Protein AF-0000000071913104 (afdb_homodimer)

Organism: Sorghum bicolor (NCBI:txid4558)

Sequence (212 aa):
MDTSSPAALVNAETLNMFVGRRVRTVVQVQRNEGGVVVGQSSDGHQLSIKSAMDVPVSNFMEVYGIAENNQTIRAEVCTDFGPNFDPKPFDQLCKLASDKFKHMFLMDTSSPAALVNAETLNMFVGRRVRTVVQVQRNEGGVVVGQSSDGHQLSIKSAMDVPVSNFMEVYGIAENNQTIRAEVCTDFGPNFDPKPFDQLCKLASDKFKHMFL

Nearest PDB structures (foldseek):
  4gnx-assembly1_A  TM=8.487E-01  e=3.557E-08  Mycosarcoma maydis
  3kdf-assembly1_A  TM=8.018E-01  e=5.810E-07  Homo sapiens
  6h4d-assembly1_A  TM=7.929E-01  e=2.627E-02  Pseudomonas aeruginosa PAO1
  7ubn-assembly1_N  TM=5.443E-01  e=2.723E-01  Escherichia coli
  2rf4-assembly3_E  TM=4.121E-01  e=2.906E-01  Saccharomyces cerevisiae

Secondary structure (DSSP, 8-state):
---SSPPEE--HHHHGGGTTSEEEEEEEEEEEETTEEEEEETTS-EEEEE----PPTT-EEEEEEEE-SSSEEEEEEEEEEES---HHHHHHHHHHHHHHSGGGG-/---SSPPEE--HHHHGGGTTSEEEEEEEEEEEETTEEEEEETTS-EEEEE----PPTT-EEEEEEEE-SSSEEEEEEEEEEES---HHHHHHHHHHHHHHSGGGG-

Foldseek 3Di:
DPPPFDAALAWLVLLQVFAFFKHKFKFQFADDPDQWTWTAGLVGDIAIERHPDDADHQWMKMFIAHRNHSRYGHGPDMDTPGNPDRSNVSNVVNVVCCVPPVVRRD/DPPPFDAALAWLVLLQVFAFFKHKFKFAFADDPDQWTWTAGLVGDIAIERHPDDADHQWMKIFIAHRNHSRYGHGPDMDTPGNPDRSNVSNVVNVVCCVPPVVRRD

InterPro domains:
  IPR012340 Nucleic acid-binding, OB-fold [G3DSA:2.40.50.140] (1-106)
  IPR012340 Nucleic acid-binding, OB-fold [SSF50249] (5-104)
  IPR013970 Replication factor A protein 3 [PF08661] (1-103)

pLDDT: mean 95.73, std 6.14, range [51.81, 98.88]

Solvent-accessible surface area (backbone atoms only — not comparable to full-atom values): 10829 Å² total; per-residue (Å²): 130,84,49,51,45,63,59,35,53,34,35,50,86,53,33,54,82,39,50,75,32,50,31,31,37,50,26,33,30,69,43,77,56,95,47,33,31,35,20,34,22,45,77,70,37,75,36,38,34,39,34,84,73,89,65,61,68,59,19,27,31,40,38,34,26,34,21,71,43,62,45,34,32,44,47,75,46,74,42,66,29,40,68,78,58,74,46,59,62,56,34,52,50,17,51,49,41,53,71,76,40,43,69,62,52,103,128,82,53,51,46,62,59,34,54,33,36,50,87,54,32,56,83,39,50,75,31,49,31,32,36,50,27,32,30,68,41,76,56,94,46,34,31,37,19,36,23,45,77,71,38,74,35,40,34,40,34,85,74,88,66,60,68,59,19,29,30,41,39,34,26,34,21,72,41,63,46,33,31,44,47,75,45,72,44,66,28,39,68,80,58,74,47,61,61,55,34,52,48,17,52,49,41,53,71,76,41,44,72,60,51,102

Structure (mmCIF, N/CA/C/O backbone):
data_AF-0000000071913104-model_v1
#
loop_
_entity.id
_entity.type
_entity.pdbx_description
1 polymer 'Replication factor A protein 3'
#
loop_
_atom_site.group_PDB
_atom_site.id
_atom_site.type_symbol
_atom_site.label_atom_id
_atom_site.label_alt_id
_atom_site.label_comp_id
_atom_site.label_asym_id
_atom_site.label_entity_id
_atom_site.label_seq_id
_atom_site.pdbx_PDB_ins_code
_atom_site.Cartn_x
_atom_site.Cartn_y
_atom_site.Cartn_z
_atom_site.occupancy
_atom_site.B_iso_or_equiv
_atom_site.auth_seq_id
_atom_site.auth_comp_id
_atom_site.auth_asym_id
_atom_site.auth_atom_id
_atom_site.pdbx_PDB_model_num
ATOM 1 N N . MET A 1 1 ? 15.242 0.82 9.375 1 52.28 1 MET A N 1
ATOM 2 C CA . MET A 1 1 ? 14.398 0.671 8.188 1 52.28 1 MET A CA 1
ATOM 3 C C . MET A 1 1 ? 13.773 2.006 7.797 1 52.28 1 MET A C 1
ATOM 5 O O . MET A 1 1 ? 13.539 2.863 8.648 1 52.28 1 MET A O 1
ATOM 9 N N . ASP A 1 2 ? 13.883 2.346 6.508 1 67 2 ASP A N 1
ATOM 10 C CA . ASP A 1 2 ? 13.438 3.676 6.109 1 67 2 ASP A CA 1
ATOM 11 C C . ASP A 1 2 ? 11.922 3.814 6.254 1 67 2 ASP A C 1
ATOM 13 O O . ASP A 1 2 ? 11.164 3.068 5.633 1 67 2 ASP A O 1
ATOM 17 N N . THR A 1 3 ? 11.484 4.461 7.297 1 79.62 3 THR A N 1
ATOM 18 C CA . THR A 1 3 ? 10.07 4.711 7.559 1 79.62 3 THR A CA 1
ATOM 19 C C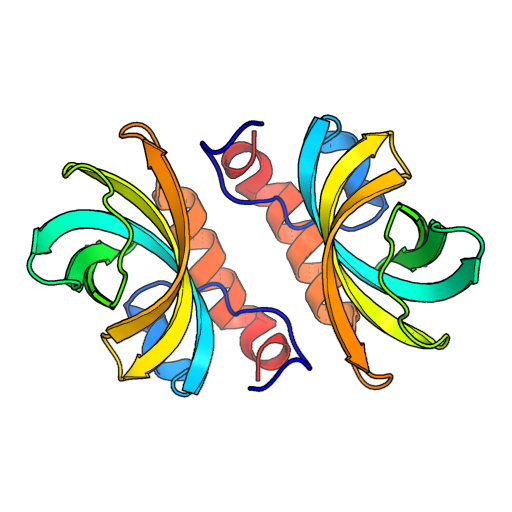 . THR A 1 3 ? 9.68 6.125 7.137 1 79.62 3 THR A C 1
ATOM 21 O O . THR A 1 3 ? 8.805 6.742 7.738 1 79.62 3 THR A O 1
ATOM 24 N N . SER A 1 4 ? 10.367 6.676 6.156 1 90.38 4 SER A N 1
ATOM 25 C CA . SER A 1 4 ? 10.102 8.07 5.82 1 90.38 4 SER A CA 1
ATOM 26 C C . SER A 1 4 ? 9.203 8.18 4.59 1 90.38 4 SER A C 1
ATOM 28 O O . SER A 1 4 ? 8.805 9.281 4.203 1 90.38 4 SER A O 1
ATOM 30 N N . SER A 1 5 ? 8.953 7.066 3.967 1 94.25 5 SER A N 1
ATOM 31 C CA . SER A 1 5 ? 8.148 7.047 2.75 1 94.25 5 SER A CA 1
ATOM 32 C C . SER A 1 5 ? 7.27 5.801 2.688 1 94.25 5 SER A C 1
ATOM 34 O O . SER A 1 5 ? 7.562 4.793 3.334 1 94.25 5 SER A O 1
ATOM 36 N N . PRO A 1 6 ? 6.172 5.863 1.933 1 96 6 PRO A N 1
ATOM 37 C CA . PRO A 1 6 ? 5.359 4.66 1.747 1 96 6 PRO A CA 1
ATOM 38 C C . PRO A 1 6 ? 6.133 3.523 1.079 1 96 6 PRO A C 1
ATOM 40 O O . PRO A 1 6 ? 7.137 3.768 0.406 1 96 6 PRO A O 1
ATOM 43 N N . ALA A 1 7 ? 5.68 2.283 1.336 1 96.94 7 ALA A N 1
ATOM 44 C CA . ALA A 1 7 ? 6.219 1.141 0.602 1 96.94 7 ALA A CA 1
ATOM 45 C C . ALA A 1 7 ? 5.926 1.26 -0.891 1 96.94 7 ALA A C 1
ATOM 47 O O . ALA A 1 7 ? 4.805 1.599 -1.284 1 96.94 7 ALA A O 1
ATOM 48 N N . ALA A 1 8 ? 6.93 0.981 -1.688 1 97.25 8 ALA A N 1
ATOM 49 C CA . ALA A 1 8 ? 6.766 1.09 -3.137 1 97.25 8 ALA A CA 1
ATOM 50 C C . ALA A 1 8 ? 5.891 -0.039 -3.676 1 97.25 8 ALA A C 1
ATOM 52 O O . ALA A 1 8 ? 6.039 -1.194 -3.271 1 97.25 8 ALA A O 1
ATOM 53 N N . LEU A 1 9 ? 4.902 0.302 -4.508 1 97.94 9 LEU A N 1
ATOM 54 C CA . LEU A 1 9 ? 4.176 -0.703 -5.277 1 97.94 9 LEU A CA 1
ATOM 55 C C . LEU A 1 9 ? 5.039 -1.248 -6.41 1 97.94 9 LEU A C 1
ATOM 57 O O . LEU A 1 9 ? 5.426 -0.503 -7.316 1 97.94 9 LEU A O 1
ATOM 61 N N . VAL A 1 10 ? 5.34 -2.557 -6.352 1 98.69 10 VAL A N 1
ATOM 62 C CA . VAL A 1 10 ? 6.289 -3.057 -7.34 1 98.69 10 VAL A CA 1
ATOM 63 C C . VAL A 1 10 ? 5.762 -4.352 -7.953 1 98.69 10 VAL A C 1
ATOM 65 O O . VAL A 1 10 ? 4.98 -5.07 -7.324 1 98.69 10 VAL A O 1
ATOM 68 N N . ASN A 1 11 ? 6.07 -4.594 -9.195 1 98.81 11 ASN A N 1
ATOM 69 C CA . ASN A 1 11 ? 6.121 -5.93 -9.781 1 98.81 11 ASN A CA 1
ATOM 70 C C . ASN A 1 11 ? 7.555 -6.445 -9.867 1 98.81 11 ASN A C 1
ATOM 72 O O . ASN A 1 11 ? 8.477 -5.844 -9.305 1 98.81 11 ASN A O 1
ATOM 76 N N . ALA A 1 12 ? 7.77 -7.633 -10.453 1 98.81 12 ALA A N 1
ATOM 77 C CA . ALA A 1 12 ? 9.117 -8.195 -10.492 1 98.81 12 ALA A CA 1
ATOM 78 C C . ALA A 1 12 ? 10.07 -7.281 -11.242 1 98.81 12 ALA A C 1
ATOM 80 O O . ALA A 1 12 ? 11.211 -7.086 -10.82 1 98.81 12 ALA A O 1
ATOM 81 N N . GLU A 1 13 ? 9.656 -6.711 -12.352 1 98.38 13 GLU A N 1
ATOM 82 C CA . GLU A 1 13 ? 10.5 -5.871 -13.195 1 98.38 13 GLU A CA 1
ATOM 83 C C . GLU A 1 13 ? 10.992 -4.641 -12.438 1 98.38 13 GLU A C 1
ATOM 85 O O . GLU A 1 13 ? 12.133 -4.211 -12.609 1 98.38 13 GLU A O 1
ATOM 90 N N . THR A 1 14 ? 10.18 -4.055 -11.609 1 98.38 14 THR A N 1
ATOM 91 C CA . THR A 1 14 ? 10.516 -2.783 -10.977 1 98.38 14 THR A CA 1
ATOM 92 C C . THR A 1 14 ? 11.102 -3.002 -9.586 1 98.38 14 THR A C 1
ATOM 94 O O . THR A 1 14 ? 11.617 -2.068 -8.969 1 98.38 14 THR A O 1
ATOM 97 N N . LEU A 1 15 ? 11.164 -4.195 -9.086 1 98.62 15 LEU A N 1
ATOM 98 C CA . LEU A 1 15 ? 11.656 -4.52 -7.754 1 98.62 15 LEU A CA 1
ATOM 99 C C . LEU A 1 15 ? 13.102 -4.055 -7.582 1 98.62 15 LEU A C 1
ATOM 101 O O . LEU A 1 15 ? 13.477 -3.553 -6.52 1 98.62 15 LEU A O 1
ATOM 105 N N . ASN A 1 16 ? 13.891 -4.172 -8.641 1 97.5 16 ASN A N 1
ATOM 106 C CA . ASN A 1 16 ? 15.32 -3.873 -8.562 1 97.5 16 ASN A CA 1
ATOM 107 C C . ASN A 1 16 ? 15.562 -2.402 -8.242 1 97.5 16 ASN A C 1
ATOM 109 O O . ASN A 1 16 ? 16.625 -2.047 -7.719 1 97.5 16 ASN A O 1
ATOM 113 N N . MET A 1 17 ? 14.664 -1.568 -8.531 1 96.81 17 MET A N 1
ATOM 114 C CA . MET A 1 17 ? 14.797 -0.135 -8.281 1 96.81 17 MET A CA 1
ATOM 115 C C . MET A 1 17 ? 14.719 0.168 -6.793 1 96.81 17 MET A C 1
ATOM 117 O O . MET A 1 17 ? 15.07 1.27 -6.359 1 96.81 17 MET A O 1
ATOM 121 N N . PHE A 1 18 ? 14.289 -0.816 -6 1 97.12 18 PHE A N 1
ATOM 122 C CA . PHE A 1 18 ? 13.961 -0.51 -4.613 1 97.12 18 PHE A CA 1
ATOM 123 C C . PHE A 1 18 ? 14.641 -1.49 -3.664 1 97.12 18 PHE A C 1
ATOM 125 O O . PHE A 1 18 ? 14.117 -1.774 -2.582 1 97.12 18 PHE A O 1
ATOM 132 N N . VAL A 1 19 ? 15.75 -2.1 -4.074 1 97.5 19 VAL A N 1
ATOM 133 C CA . VAL A 1 19 ? 16.516 -2.992 -3.207 1 97.5 19 VAL A CA 1
ATOM 134 C C . VAL A 1 19 ? 16.922 -2.252 -1.937 1 97.5 19 VAL A C 1
ATOM 136 O O . VAL A 1 19 ? 17.422 -1.122 -2 1 97.5 19 VAL A O 1
ATOM 139 N N . GLY A 1 20 ? 16.641 -2.848 -0.856 1 96.56 20 GLY A N 1
ATOM 140 C CA . GLY A 1 20 ? 16.938 -2.264 0.439 1 96.56 20 GLY A CA 1
ATOM 141 C C . GLY A 1 20 ? 15.797 -1.444 1.009 1 96.56 20 GLY A C 1
ATOM 142 O O . GLY A 1 20 ? 15.875 -0.973 2.146 1 96.56 20 GLY A O 1
ATOM 143 N N . ARG A 1 21 ? 14.766 -1.299 0.275 1 95.69 21 ARG A N 1
ATOM 144 C CA . ARG A 1 21 ? 13.625 -0.484 0.701 1 95.69 21 ARG A CA 1
ATOM 145 C C . ARG A 1 21 ? 12.391 -1.344 0.916 1 95.69 21 ARG A C 1
ATOM 147 O O . ARG A 1 21 ? 12.336 -2.494 0.478 1 95.69 21 ARG A O 1
ATOM 154 N N . ARG A 1 22 ? 11.406 -0.775 1.592 1 96.44 22 ARG A N 1
ATOM 155 C CA . ARG A 1 22 ? 10.133 -1.455 1.775 1 96.44 22 ARG A CA 1
ATOM 156 C C . ARG A 1 22 ? 9.305 -1.421 0.495 1 96.44 22 ARG A C 1
ATOM 158 O O . ARG A 1 22 ? 9.234 -0.391 -0.179 1 96.44 22 ARG A O 1
ATOM 165 N N . VAL A 1 23 ? 8.758 -2.574 0.156 1 98.06 23 VAL A N 1
ATOM 166 C CA . VAL A 1 23 ? 7.953 -2.717 -1.05 1 98.06 23 VAL A CA 1
ATOM 167 C C . VAL A 1 23 ? 6.652 -3.447 -0.717 1 98.06 23 VAL A C 1
ATOM 169 O O . VAL A 1 23 ? 6.543 -4.082 0.334 1 98.06 23 VAL A O 1
ATOM 172 N N . ARG A 1 24 ? 5.715 -3.252 -1.535 1 97.75 24 ARG A N 1
ATOM 173 C CA . ARG A 1 24 ? 4.461 -3.998 -1.55 1 97.75 24 ARG A CA 1
ATOM 174 C C . ARG A 1 24 ? 4.215 -4.625 -2.918 1 97.75 24 ARG A C 1
ATOM 176 O O . ARG A 1 24 ? 4.375 -3.967 -3.947 1 97.75 24 ARG A O 1
ATOM 183 N N . THR A 1 25 ? 3.902 -5.895 -2.973 1 98.75 25 THR A N 1
ATOM 184 C CA . THR A 1 25 ? 3.611 -6.566 -4.234 1 98.75 25 THR A CA 1
ATOM 185 C C . THR A 1 25 ? 2.555 -7.652 -4.039 1 98.75 25 THR A C 1
ATOM 187 O O . THR A 1 25 ? 2.119 -7.906 -2.912 1 98.75 25 THR A O 1
ATOM 190 N N . VAL A 1 26 ? 2.035 -8.195 -5.117 1 98.75 26 VAL A N 1
ATOM 191 C CA . VAL A 1 26 ? 1.132 -9.344 -5.105 1 98.75 26 VAL A CA 1
ATOM 192 C C . VAL A 1 26 ? 1.725 -10.477 -5.941 1 98.75 26 VAL A C 1
ATOM 194 O O . VAL A 1 26 ? 2.193 -10.25 -7.062 1 98.75 26 VAL A O 1
ATOM 197 N N . VAL A 1 27 ? 1.7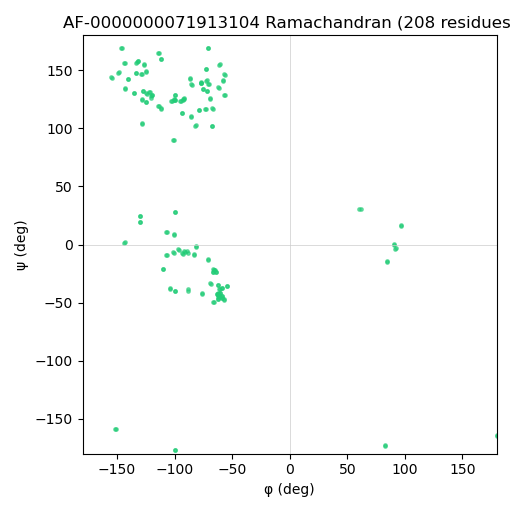51 -11.641 -5.402 1 98.75 27 VAL A N 1
ATOM 198 C CA . VAL A 1 27 ? 2.207 -12.812 -6.133 1 98.75 27 VAL A CA 1
ATOM 199 C C . VAL A 1 27 ? 1.147 -13.914 -6.062 1 98.75 27 VAL A C 1
ATOM 201 O O . VAL A 1 27 ? 0.341 -13.945 -5.129 1 98.75 27 VAL A O 1
ATOM 204 N N . GLN A 1 28 ? 1.124 -14.797 -7.012 1 98.75 28 GLN A N 1
ATOM 205 C CA . GLN A 1 28 ? 0.438 -16.078 -6.898 1 98.75 28 GLN A CA 1
ATOM 206 C C . GLN A 1 28 ? 1.379 -17.156 -6.383 1 98.75 28 GLN A C 1
ATOM 208 O O . GLN A 1 28 ? 2.439 -17.406 -6.965 1 98.75 28 GLN A O 1
ATOM 213 N N . VAL A 1 29 ? 0.947 -17.797 -5.312 1 98.56 29 VAL A N 1
ATOM 214 C CA . VAL A 1 29 ? 1.811 -18.781 -4.664 1 98.56 29 VAL A CA 1
ATOM 215 C C . VAL A 1 29 ? 1.968 -20 -5.562 1 98.56 29 VAL A C 1
ATOM 217 O O . VAL A 1 29 ? 0.976 -20.578 -6.008 1 98.56 29 VAL A O 1
ATOM 220 N N . GLN A 1 30 ? 3.227 -20.344 -5.84 1 98.31 30 GLN A N 1
ATOM 221 C CA . GLN A 1 30 ? 3.527 -21.516 -6.648 1 98.31 30 GLN A CA 1
ATOM 222 C C . GLN A 1 30 ? 4.023 -22.672 -5.777 1 98.31 30 GLN A C 1
ATOM 224 O O . GLN A 1 30 ? 3.744 -23.844 -6.059 1 98.31 30 GLN A O 1
ATOM 229 N N . ARG A 1 31 ? 4.82 -22.328 -4.758 1 96.25 31 ARG A N 1
ATOM 230 C CA . ARG A 1 31 ? 5.344 -23.312 -3.811 1 96.25 31 ARG A CA 1
ATOM 231 C C . ARG A 1 31 ? 5.656 -22.656 -2.467 1 96.25 31 ARG A C 1
ATOM 233 O O . ARG A 1 31 ? 5.945 -21.469 -2.404 1 96.25 31 ARG A O 1
ATOM 240 N N . ASN A 1 32 ? 5.395 -23.391 -1.454 1 91.88 32 ASN A N 1
ATOM 241 C CA . ASN A 1 32 ? 5.688 -22.953 -0.089 1 91.88 32 ASN A CA 1
ATOM 242 C C . ASN A 1 32 ? 6.496 -24.016 0.665 1 91.88 32 ASN A C 1
ATOM 244 O O . ASN A 1 32 ? 5.965 -25.062 1.033 1 91.88 32 ASN A O 1
ATOM 248 N N . GLU A 1 33 ? 7.816 -23.766 0.819 1 85.5 33 GLU A N 1
ATOM 249 C CA . GLU A 1 33 ? 8.656 -24.75 1.503 1 85.5 33 GLU A CA 1
ATOM 250 C C . GLU A 1 33 ? 9.719 -24.062 2.359 1 85.5 33 GLU A C 1
ATOM 252 O O . GLU A 1 33 ? 10.461 -23.219 1.87 1 85.5 33 GLU A O 1
ATOM 257 N N . GLY A 1 34 ? 9.836 -24.547 3.518 1 87.56 34 GLY A N 1
ATOM 258 C CA . GLY A 1 34 ? 10.977 -24.188 4.348 1 87.56 34 GLY A CA 1
ATOM 259 C C . GLY A 1 34 ? 11.07 -22.703 4.641 1 87.56 34 GLY A C 1
ATOM 260 O O . GLY A 1 34 ? 12.156 -22.125 4.598 1 87.56 34 GLY A O 1
ATOM 261 N N . GLY A 1 35 ? 9.945 -21.969 4.723 1 91.94 35 GLY A N 1
ATOM 262 C CA . GLY A 1 35 ? 9.992 -20.562 5.07 1 91.94 35 GLY A CA 1
ATOM 263 C C . GLY A 1 35 ? 10.117 -19.641 3.865 1 91.94 35 GLY A C 1
ATOM 264 O O . GLY A 1 35 ? 10.2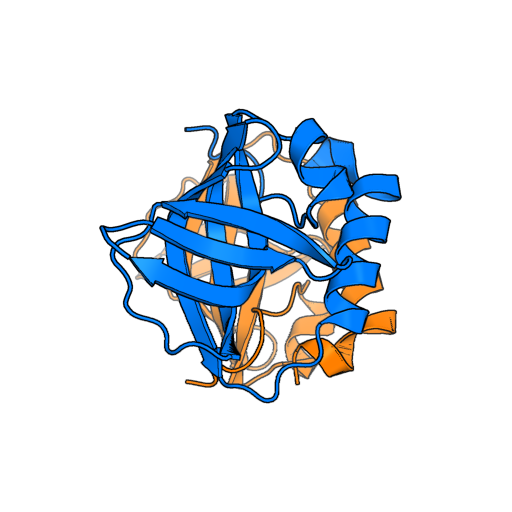89 -18.438 4.012 1 91.94 35 GLY A O 1
ATOM 265 N N . VAL A 1 36 ? 10.172 -20.312 2.721 1 95.88 36 VAL A N 1
ATOM 266 C CA . VAL A 1 36 ? 10.266 -19.516 1.495 1 95.88 36 VAL A CA 1
ATOM 267 C C . VAL A 1 36 ? 9.062 -19.828 0.599 1 95.88 36 VAL A C 1
ATOM 269 O O . VAL A 1 36 ? 8.734 -20.984 0.357 1 95.88 36 VAL A O 1
ATOM 272 N N . VAL A 1 37 ? 8.414 -18.812 0.197 1 97.62 37 VAL A N 1
ATOM 273 C CA . VAL A 1 37 ? 7.355 -18.906 -0.804 1 97.62 37 VAL A CA 1
ATOM 274 C C . VAL A 1 37 ? 7.895 -18.484 -2.168 1 97.62 37 VAL A C 1
ATOM 276 O O . VAL A 1 37 ? 8.523 -17.422 -2.291 1 97.62 37 VAL A O 1
ATOM 279 N N . VAL A 1 38 ? 7.754 -19.344 -3.096 1 98.12 38 VAL A N 1
ATOM 280 C CA . VAL A 1 38 ? 7.984 -18.953 -4.48 1 98.12 38 VAL A CA 1
ATOM 281 C C . VAL A 1 38 ? 6.664 -18.562 -5.137 1 98.12 38 VAL A C 1
ATOM 283 O O . VAL A 1 38 ? 5.715 -19.359 -5.152 1 98.12 38 VAL A O 1
ATOM 286 N N . GLY A 1 39 ? 6.625 -17.406 -5.641 1 98.5 39 GLY A N 1
ATOM 287 C CA . GLY A 1 39 ? 5.398 -16.906 -6.242 1 98.5 39 GLY A CA 1
ATOM 288 C C . GLY A 1 39 ? 5.617 -16.25 -7.598 1 98.5 39 GLY A C 1
ATOM 289 O O . GLY A 1 39 ? 6.719 -15.789 -7.895 1 98.5 39 GLY A O 1
ATOM 290 N N . GLN A 1 40 ? 4.574 -16.219 -8.383 1 98.81 40 GLN A N 1
ATOM 291 C CA . GLN A 1 40 ? 4.586 -15.492 -9.648 1 98.81 40 GLN A CA 1
ATOM 292 C C . GLN A 1 40 ? 4.066 -14.07 -9.469 1 98.81 40 GLN A C 1
ATOM 294 O O . GLN A 1 40 ? 2.959 -13.867 -8.961 1 98.81 40 GLN A O 1
ATOM 299 N N . SER A 1 41 ? 4.863 -13.141 -9.875 1 98.88 41 SER A N 1
ATOM 300 C CA . SER A 1 41 ? 4.496 -11.734 -9.789 1 98.88 41 SER A CA 1
ATOM 301 C C . SER A 1 41 ? 3.408 -11.375 -10.789 1 98.88 41 SER A C 1
ATOM 303 O O . SER A 1 41 ? 3.09 -12.172 -11.68 1 98.88 41 SER A O 1
ATOM 305 N N . SER A 1 42 ? 2.871 -10.203 -10.633 1 98.81 42 SER A N 1
ATOM 306 C CA . SER A 1 42 ? 1.771 -9.758 -11.484 1 98.81 42 SER A CA 1
ATOM 307 C C . SER A 1 42 ? 2.219 -9.602 -12.93 1 98.81 42 SER A C 1
ATOM 309 O O . SER A 1 42 ? 1.397 -9.656 -13.852 1 98.81 42 SER A O 1
ATOM 311 N N . ASP A 1 43 ? 3.488 -9.438 -13.18 1 98.81 43 ASP A N 1
ATOM 312 C CA . ASP A 1 43 ? 4.004 -9.312 -14.539 1 98.81 43 ASP A CA 1
ATOM 313 C C . ASP A 1 43 ? 4.609 -10.625 -15.023 1 98.81 43 ASP A C 1
ATOM 315 O O . ASP A 1 43 ? 5.328 -10.656 -16.031 1 98.81 43 ASP A O 1
ATOM 319 N N . GLY A 1 44 ? 4.434 -11.688 -14.266 1 98.62 44 GLY A N 1
ATOM 320 C CA . GLY A 1 44 ? 4.641 -13.031 -14.781 1 98.62 44 GLY A CA 1
ATOM 321 C C . GLY A 1 44 ? 6.012 -13.586 -14.453 1 98.62 44 GLY A C 1
ATOM 322 O O . GLY A 1 44 ? 6.426 -14.609 -15.016 1 98.62 44 GLY A O 1
ATOM 323 N N . HIS A 1 45 ? 6.727 -13.008 -13.508 1 98.75 45 HIS A N 1
ATOM 324 C CA . HIS A 1 45 ? 8.047 -13.492 -13.133 1 98.75 45 HIS A CA 1
ATOM 325 C C . HIS A 1 45 ? 8.039 -14.094 -11.734 1 98.75 45 HIS A C 1
ATOM 327 O O . HIS A 1 45 ? 7.141 -13.812 -10.938 1 98.75 45 HIS A O 1
ATOM 333 N N . GLN A 1 46 ? 9.023 -14.891 -11.5 1 98.62 46 GLN A N 1
ATOM 334 C CA . GLN A 1 46 ? 9.102 -15.547 -10.195 1 98.62 46 GLN A CA 1
ATOM 335 C C . GLN A 1 46 ? 9.789 -14.656 -9.172 1 98.62 46 GLN A C 1
ATOM 337 O O . GLN A 1 46 ? 10.812 -14.039 -9.469 1 98.62 46 GLN A O 1
ATOM 342 N N . LEU A 1 47 ? 9.266 -14.602 -8 1 98.75 47 LEU A N 1
ATOM 343 C CA . LEU A 1 47 ? 9.875 -13.977 -6.832 1 98.75 47 LEU A CA 1
ATOM 344 C C . LEU A 1 47 ? 9.969 -14.969 -5.676 1 98.75 47 LEU A C 1
ATOM 346 O O . LEU A 1 47 ? 9.133 -15.859 -5.547 1 98.75 47 LEU A O 1
ATOM 350 N N . SER A 1 48 ? 10.961 -14.812 -4.871 1 98.69 48 SER A N 1
ATOM 351 C CA . SER A 1 48 ? 11.117 -15.547 -3.619 1 98.69 48 SER A CA 1
ATOM 352 C C . SER A 1 48 ? 10.75 -14.68 -2.422 1 98.69 48 SER A C 1
ATOM 354 O O . SER A 1 48 ? 11.305 -13.602 -2.232 1 98.69 48 SER A O 1
ATOM 356 N N . ILE A 1 49 ? 9.844 -15.148 -1.674 1 98.69 49 ILE A N 1
ATOM 357 C CA . ILE A 1 49 ? 9.383 -14.445 -0.484 1 98.69 49 ILE A CA 1
ATOM 358 C C . ILE A 1 49 ? 9.797 -15.211 0.768 1 98.69 49 ILE A C 1
ATOM 360 O O . ILE A 1 49 ? 9.375 -16.359 0.972 1 98.69 49 ILE A O 1
ATOM 364 N N . LYS A 1 50 ? 10.602 -14.625 1.563 1 98.31 50 LYS A N 1
ATOM 365 C CA . LYS A 1 50 ? 10.922 -15.211 2.863 1 98.31 50 LYS A CA 1
ATOM 366 C C . LYS A 1 50 ? 9.836 -14.898 3.889 1 98.31 50 LYS A C 1
ATOM 368 O O . LYS A 1 50 ? 9.68 -13.75 4.312 1 98.31 50 LYS A O 1
ATOM 373 N N . SER A 1 51 ? 9.055 -15.82 4.133 1 94.38 51 SER A N 1
ATOM 374 C CA . SER A 1 51 ? 7.906 -15.633 5.016 1 94.38 51 SER A CA 1
ATOM 375 C C . SER A 1 51 ? 7.562 -16.922 5.758 1 94.38 51 SER A C 1
ATOM 377 O O . SER A 1 51 ? 7.691 -18.016 5.203 1 94.38 51 SER A O 1
ATOM 379 N N . ALA A 1 52 ? 7.074 -16.688 6.938 1 85.75 52 ALA A N 1
ATOM 380 C CA . ALA A 1 52 ? 6.621 -17.828 7.73 1 85.75 52 ALA A CA 1
ATOM 381 C C . ALA A 1 52 ? 5.141 -18.109 7.488 1 85.75 52 ALA A C 1
ATOM 383 O O . ALA A 1 52 ? 4.605 -19.109 7.988 1 85.75 52 ALA A O 1
ATOM 384 N N . MET A 1 53 ? 4.504 -17.266 6.762 1 86.81 53 MET A N 1
ATOM 385 C CA . MET A 1 53 ? 3.068 -17.438 6.555 1 86.81 53 MET A CA 1
ATOM 386 C C . MET A 1 53 ? 2.789 -18.625 5.625 1 86.81 53 MET A C 1
ATOM 388 O O . MET A 1 53 ? 3.521 -18.844 4.66 1 86.81 53 MET A O 1
ATOM 392 N N . ASP A 1 54 ? 1.744 -19.359 5.938 1 91.06 54 ASP A N 1
ATOM 393 C CA . ASP A 1 54 ? 1.299 -20.484 5.137 1 91.06 54 ASP A CA 1
ATOM 394 C C . ASP A 1 54 ? 0.102 -20.109 4.266 1 91.06 54 ASP A C 1
ATOM 396 O O . ASP A 1 54 ? -1.044 -20.172 4.719 1 91.06 54 ASP A O 1
ATOM 400 N N . VAL A 1 55 ? 0.381 -19.672 3.137 1 94.31 55 VAL A N 1
ATOM 401 C CA . VAL A 1 55 ? -0.653 -19.359 2.16 1 94.31 55 VAL A CA 1
ATOM 402 C C . VAL A 1 55 ? -0.789 -20.5 1.154 1 94.31 55 VAL A C 1
ATOM 404 O O . VAL A 1 55 ? 0.212 -20.984 0.629 1 94.31 55 VAL A O 1
ATOM 407 N N . PRO A 1 56 ? -1.979 -21.016 0.899 1 96 56 PRO A N 1
ATOM 408 C CA . PRO A 1 56 ? -2.16 -22.125 -0.027 1 96 56 PRO A CA 1
ATOM 409 C C . PRO A 1 56 ? -1.604 -21.844 -1.42 1 96 56 PRO A C 1
ATOM 411 O O . PRO A 1 56 ? -1.7 -20.703 -1.902 1 96 56 PRO A O 1
ATOM 414 N N . VAL A 1 57 ? 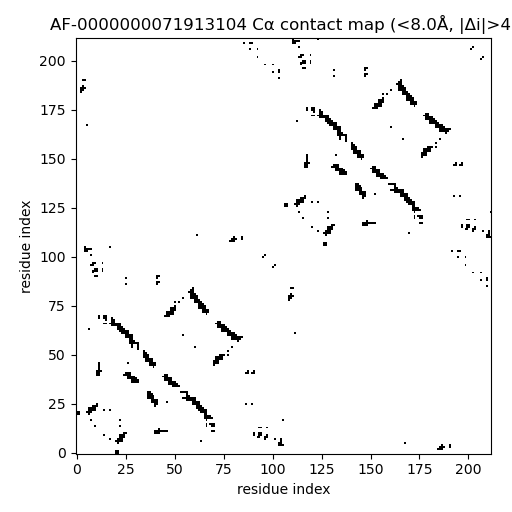-1.118 -22.859 -2.006 1 97.25 57 VAL A N 1
ATOM 415 C CA . VAL A 1 57 ? -0.705 -22.797 -3.402 1 97.25 57 VAL A CA 1
ATOM 416 C C . VAL A 1 57 ? -1.89 -22.375 -4.27 1 97.25 57 VAL A C 1
ATOM 418 O O . VAL A 1 57 ? -3.023 -22.797 -4.031 1 97.25 57 VAL A O 1
ATOM 421 N N . SER A 1 58 ? -1.642 -21.562 -5.246 1 98.25 58 SER A N 1
ATOM 422 C CA . SER A 1 58 ? -2.576 -21.016 -6.227 1 98.25 58 SER A CA 1
ATOM 423 C C . SER A 1 58 ? -3.295 -19.781 -5.688 1 98.25 58 SER A C 1
ATOM 425 O O . SER A 1 58 ? -3.934 -19.047 -6.445 1 98.25 58 SER A O 1
ATOM 427 N N . ASN A 1 59 ? -3.236 -19.531 -4.391 1 98.31 59 ASN A N 1
ATOM 428 C CA . ASN A 1 59 ? -3.77 -18.266 -3.873 1 98.31 59 ASN A CA 1
ATOM 429 C C . ASN A 1 59 ? -2.871 -17.094 -4.234 1 98.31 59 ASN A C 1
ATOM 431 O O . ASN A 1 59 ? -1.669 -17.266 -4.445 1 98.31 59 ASN A O 1
ATOM 435 N N . PHE A 1 60 ? -3.471 -15.961 -4.359 1 98.5 60 PHE A N 1
ATOM 436 C CA . PHE A 1 60 ? -2.73 -14.703 -4.441 1 98.5 60 PHE A CA 1
ATOM 437 C C . PHE A 1 60 ? -2.441 -14.156 -3.049 1 98.5 60 PHE A C 1
ATOM 439 O O . PHE A 1 60 ? -3.26 -14.297 -2.137 1 98.5 60 PHE A O 1
ATOM 446 N N . MET A 1 61 ? -1.279 -13.586 -2.934 1 97.75 61 MET A N 1
ATOM 447 C CA . MET A 1 61 ? -0.885 -13.008 -1.648 1 97.75 61 MET A CA 1
ATOM 448 C C . MET A 1 61 ? -0.254 -11.633 -1.835 1 97.75 61 MET A C 1
ATOM 450 O O . MET A 1 61 ? 0.614 -11.453 -2.691 1 97.75 61 MET A O 1
ATOM 454 N N . GLU A 1 62 ? -0.744 -10.711 -1.065 1 98.06 62 GLU A N 1
ATOM 455 C CA . GLU A 1 62 ? -0.016 -9.445 -0.931 1 98.06 62 GLU A CA 1
ATOM 456 C C . GLU A 1 62 ? 1.182 -9.602 0.001 1 98.06 62 GLU A C 1
ATOM 458 O O . GLU A 1 62 ? 1.079 -10.234 1.055 1 98.06 62 GLU A O 1
ATOM 463 N N . VAL A 1 63 ? 2.275 -9.016 -0.337 1 98.12 63 VAL A N 1
ATOM 464 C CA . VAL A 1 63 ? 3.518 -9.078 0.424 1 98.12 63 VAL A CA 1
ATOM 465 C C . VAL A 1 63 ? 4 -7.664 0.746 1 98.12 63 VAL A C 1
ATOM 467 O O . VAL A 1 63 ? 4.109 -6.82 -0.147 1 98.12 63 VAL A O 1
ATOM 470 N N . TYR A 1 64 ? 4.164 -7.379 1.942 1 96.81 64 TYR A N 1
ATOM 471 C CA . TYR A 1 64 ? 4.785 -6.168 2.461 1 96.81 64 TYR A CA 1
ATOM 472 C C . TYR A 1 64 ? 6.094 -6.488 3.174 1 96.81 64 TYR A C 1
ATOM 474 O O . TYR A 1 64 ? 6.117 -7.305 4.098 1 96.81 64 TYR A O 1
ATOM 482 N N . GLY A 1 65 ? 7.238 -5.93 2.678 1 97.38 65 GLY A N 1
ATOM 483 C CA . GLY A 1 65 ? 8.531 -6.242 3.262 1 97.38 65 GLY A CA 1
ATOM 484 C C . GLY A 1 65 ? 9.688 -5.531 2.578 1 97.38 65 GLY A C 1
ATOM 485 O O . GLY A 1 65 ? 9.477 -4.547 1.866 1 97.38 65 GLY A O 1
ATOM 486 N N . ILE A 1 66 ? 10.922 -6.055 2.867 1 98 66 ILE A N 1
ATOM 487 C CA . ILE A 1 66 ? 12.148 -5.43 2.369 1 98 66 ILE A CA 1
ATOM 488 C C . ILE A 1 66 ? 12.656 -6.195 1.149 1 98 66 ILE A C 1
ATOM 490 O O . ILE A 1 66 ? 12.836 -7.414 1.203 1 98 66 ILE A O 1
ATOM 494 N N . ALA A 1 67 ? 12.836 -5.422 0.054 1 98.31 67 ALA A N 1
ATOM 495 C CA . ALA A 1 67 ? 13.516 -6.031 -1.087 1 98.31 67 ALA A CA 1
ATOM 496 C C . ALA A 1 67 ? 14.977 -6.324 -0.766 1 98.31 67 ALA A C 1
ATOM 498 O O . ALA A 1 67 ? 15.758 -5.402 -0.518 1 98.31 67 ALA A O 1
ATOM 499 N N . GLU A 1 68 ? 15.328 -7.531 -0.785 1 98.5 68 GLU A N 1
ATOM 500 C CA . GLU A 1 68 ? 16.703 -7.891 -0.43 1 98.5 68 GLU A CA 1
ATOM 501 C C . GLU A 1 68 ? 17.609 -7.863 -1.652 1 98.5 68 GLU A C 1
ATOM 503 O O . GLU A 1 68 ? 18.797 -7.559 -1.538 1 98.5 68 GLU A O 1
ATOM 508 N N . ASN A 1 69 ? 17.156 -8.289 -2.785 1 98.25 69 ASN A N 1
ATOM 509 C CA . ASN A 1 69 ? 17.797 -8.258 -4.098 1 98.25 69 ASN A CA 1
ATOM 510 C C . ASN A 1 69 ? 16.766 -8.195 -5.219 1 98.25 69 ASN A C 1
ATOM 512 O O . ASN A 1 69 ? 15.625 -7.793 -4.996 1 98.25 69 ASN A O 1
ATOM 516 N N . ASN A 1 70 ? 17.078 -8.555 -6.395 1 97.75 70 ASN A N 1
ATOM 517 C CA . ASN A 1 70 ? 16.203 -8.305 -7.539 1 97.75 70 ASN A CA 1
ATOM 518 C C . ASN A 1 70 ? 15.094 -9.352 -7.637 1 97.75 70 ASN A C 1
ATOM 520 O O . ASN A 1 70 ? 14.203 -9.242 -8.477 1 97.75 70 ASN A O 1
ATOM 524 N N . GLN A 1 71 ? 15.094 -10.352 -6.715 1 98.56 71 GLN A N 1
ATOM 525 C CA . GLN A 1 71 ? 14.086 -11.398 -6.863 1 98.56 71 GLN A CA 1
ATOM 526 C C . GLN A 1 71 ? 13.57 -11.859 -5.504 1 98.56 71 GLN A C 1
ATOM 528 O O . GLN A 1 71 ? 12.82 -12.828 -5.418 1 98.56 71 GLN A O 1
ATOM 533 N N . THR A 1 72 ? 14.055 -11.25 -4.426 1 98.75 72 THR A N 1
ATOM 534 C CA . THR A 1 72 ? 13.742 -11.75 -3.092 1 98.75 72 THR A CA 1
ATOM 535 C C . THR A 1 72 ? 13.195 -10.633 -2.207 1 98.75 72 THR A C 1
ATOM 537 O O . THR A 1 72 ? 13.758 -9.539 -2.168 1 98.75 72 THR A O 1
ATOM 540 N N . ILE A 1 73 ? 12.172 -10.906 -1.574 1 98.69 73 ILE A N 1
ATOM 541 C CA . ILE A 1 73 ? 11.609 -10.016 -0.565 1 98.69 73 ILE A CA 1
ATOM 542 C C . ILE A 1 73 ? 11.578 -10.719 0.788 1 98.69 73 ILE A C 1
ATOM 544 O O . ILE A 1 73 ? 11.125 -11.859 0.89 1 98.69 73 ILE A O 1
ATOM 548 N N . ARG A 1 74 ? 12.078 -10.117 1.785 1 98.44 74 ARG A N 1
ATOM 549 C CA . ARG A 1 74 ? 11.852 -10.547 3.162 1 98.44 74 ARG A CA 1
ATOM 550 C C . ARG A 1 74 ? 10.555 -9.945 3.709 1 98.44 74 ARG A C 1
ATOM 552 O O . ARG A 1 74 ? 10.5 -8.758 4.035 1 98.44 74 ARG A O 1
ATOM 559 N N . ALA A 1 75 ? 9.625 -10.797 3.881 1 98 75 ALA A N 1
ATOM 560 C CA . ALA A 1 75 ? 8.281 -10.32 4.207 1 98 75 ALA A CA 1
ATOM 561 C C . ALA A 1 75 ? 8.188 -9.898 5.668 1 98 75 ALA A C 1
ATOM 563 O O . ALA A 1 75 ? 8.758 -10.547 6.547 1 98 75 ALA A O 1
ATOM 564 N N . GLU A 1 76 ? 7.512 -8.828 5.895 1 95.5 76 GLU A N 1
ATOM 565 C CA . GLU A 1 76 ? 7.105 -8.422 7.234 1 95.5 76 GLU A CA 1
ATOM 566 C C . GLU A 1 76 ? 5.652 -8.805 7.512 1 95.5 76 GLU A C 1
ATOM 568 O O . GLU A 1 76 ? 5.316 -9.219 8.617 1 95.5 76 GLU A O 1
ATOM 573 N N . VAL A 1 77 ? 4.852 -8.633 6.551 1 93.44 77 VAL A N 1
ATOM 574 C CA . VAL A 1 77 ? 3.439 -8.992 6.617 1 93.44 77 VAL A CA 1
ATOM 575 C C . VAL A 1 77 ? 2.994 -9.594 5.285 1 93.44 77 VAL A C 1
ATOM 577 O O . VAL A 1 77 ? 3.424 -9.141 4.223 1 93.44 77 VAL A O 1
ATOM 580 N N . CYS A 1 78 ? 2.146 -10.594 5.328 1 96.12 78 CYS A N 1
ATOM 581 C CA . CYS A 1 78 ? 1.492 -11.156 4.152 1 96.12 78 CYS A CA 1
ATOM 582 C C . CYS A 1 78 ? -0.016 -11.242 4.355 1 96.12 78 CYS A C 1
ATOM 584 O O . CYS A 1 78 ? -0.483 -11.484 5.469 1 96.12 78 CYS A O 1
ATOM 586 N N . THR A 1 79 ? -0.699 -11.078 3.348 1 95.38 79 THR A N 1
ATOM 587 C CA . THR A 1 79 ? -2.154 -11.188 3.371 1 95.38 79 THR A CA 1
ATOM 588 C C . THR A 1 79 ? -2.645 -12.141 2.287 1 95.38 79 THR A C 1
ATOM 590 O O . THR A 1 79 ? -2.279 -12 1.118 1 95.38 79 THR A O 1
ATOM 593 N N . ASP A 1 80 ? -3.396 -13.109 2.668 1 96.75 80 ASP A N 1
ATOM 594 C CA . ASP A 1 80 ? -3.977 -14.07 1.733 1 96.75 80 ASP A CA 1
ATOM 595 C C . ASP A 1 80 ? -5.203 -13.492 1.036 1 96.75 80 ASP A C 1
ATOM 597 O O . ASP A 1 80 ? -6.23 -13.25 1.674 1 96.75 80 ASP A O 1
ATOM 601 N N . PHE A 1 81 ? -5.195 -13.281 -0.326 1 96.75 81 PHE A N 1
ATOM 602 C CA . PHE A 1 81 ? -6.297 -12.734 -1.1 1 96.75 81 PHE A CA 1
ATOM 603 C C . PHE A 1 81 ? -7.184 -13.844 -1.651 1 96.75 81 PHE A C 1
ATOM 605 O O . PHE A 1 81 ? -8.242 -13.578 -2.219 1 96.75 81 PHE A O 1
ATOM 612 N N . GLY A 1 82 ? -6.777 -15.07 -1.514 1 96.69 82 GLY A N 1
ATOM 613 C CA . GLY A 1 82 ? -7.504 -16.172 -2.115 1 96.69 82 GLY A CA 1
ATOM 614 C C . GLY A 1 82 ? -7.16 -16.391 -3.576 1 96.69 82 GLY A C 1
ATOM 615 O O . GLY A 1 82 ? -6.215 -15.789 -4.094 1 96.69 82 GLY A O 1
ATOM 616 N N . PRO A 1 83 ? -7.852 -17.266 -4.277 1 97.25 83 PRO A N 1
ATOM 617 C CA . PRO A 1 83 ? -7.465 -17.672 -5.629 1 97.25 83 PRO A CA 1
ATOM 618 C C . PRO A 1 83 ? -8.07 -16.781 -6.711 1 97.25 83 PRO A C 1
ATOM 620 O O . PRO A 1 83 ? -7.719 -16.906 -7.887 1 97.25 83 PRO A O 1
ATOM 623 N N . ASN A 1 84 ? -8.953 -15.828 -6.352 1 95.75 84 ASN A N 1
ATOM 624 C CA . ASN A 1 84 ? -9.781 -15.172 -7.359 1 95.75 84 ASN A CA 1
ATOM 625 C C . ASN A 1 84 ? -9.328 -13.734 -7.609 1 95.75 84 ASN A C 1
ATOM 627 O O . ASN A 1 84 ? -10.008 -12.977 -8.305 1 95.75 84 ASN A O 1
ATOM 631 N N . PHE A 1 85 ? -8.25 -13.344 -7.137 1 96.75 85 PHE A N 1
ATOM 632 C CA . PHE A 1 85 ? -7.738 -11.992 -7.348 1 96.75 85 PHE A CA 1
ATOM 633 C C . PHE A 1 85 ? -7.285 -11.805 -8.789 1 96.75 85 PHE A C 1
ATOM 635 O O . PHE A 1 85 ? -6.648 -12.688 -9.367 1 96.75 85 PHE A O 1
ATOM 642 N N . ASP A 1 86 ? -7.605 -10.641 -9.406 1 97.25 86 ASP A N 1
ATOM 643 C CA . ASP A 1 86 ? -7.098 -10.266 -10.727 1 97.25 86 ASP A CA 1
ATOM 644 C C . ASP A 1 86 ? -5.832 -9.422 -10.602 1 97.25 86 ASP A C 1
ATOM 646 O O . ASP A 1 86 ? -5.895 -8.258 -10.195 1 97.25 86 ASP A O 1
ATOM 650 N N . PRO A 1 87 ? -4.695 -9.938 -11.031 1 97.75 87 PRO A N 1
ATOM 651 C CA . PRO A 1 87 ? -3.434 -9.227 -10.812 1 97.75 87 PRO A CA 1
ATOM 652 C C . PRO A 1 87 ? -3.174 -8.148 -11.867 1 97.75 87 PRO A C 1
ATOM 654 O O . PRO A 1 87 ? -2.256 -7.336 -11.711 1 97.75 87 PRO A O 1
ATOM 657 N N . LYS A 1 88 ? -3.973 -8.102 -12.883 1 97.94 88 LYS A N 1
ATOM 658 C CA . LYS A 1 88 ? -3.666 -7.25 -14.031 1 97.94 88 LYS A CA 1
ATOM 659 C C . LYS A 1 88 ? -3.719 -5.773 -13.656 1 97.94 88 LYS A C 1
ATOM 661 O O . LYS A 1 88 ? -2.777 -5.023 -13.922 1 97.94 88 LYS A O 1
ATOM 666 N N . PRO A 1 89 ? -4.801 -5.32 -13 1 97.69 89 PRO A N 1
ATOM 667 C CA . PRO A 1 89 ? -4.801 -3.904 -12.617 1 97.69 89 PRO A CA 1
ATOM 668 C C . PRO A 1 89 ? -3.676 -3.557 -11.648 1 97.69 89 PRO A C 1
ATOM 670 O O . PRO A 1 89 ? -3.141 -2.447 -11.688 1 97.69 89 PRO A O 1
ATOM 673 N N . PHE A 1 90 ? -3.344 -4.441 -10.789 1 98.25 90 PHE A N 1
ATOM 674 C CA . PHE A 1 90 ? -2.242 -4.219 -9.859 1 98.25 90 PHE A CA 1
ATOM 675 C C . PHE A 1 90 ? -0.93 -4.035 -10.609 1 98.25 90 PHE A C 1
ATOM 677 O O . PHE A 1 90 ? -0.144 -3.141 -10.289 1 98.25 90 PHE A O 1
ATOM 684 N N . ASP A 1 91 ? -0.748 -4.879 -11.602 1 98.75 91 ASP A N 1
ATOM 685 C CA . ASP A 1 91 ? 0.453 -4.77 -12.43 1 98.75 91 ASP A CA 1
ATOM 686 C C . ASP A 1 91 ? 0.542 -3.396 -13.094 1 98.75 91 ASP A C 1
ATOM 688 O O . ASP A 1 91 ? 1.603 -2.77 -13.094 1 98.75 91 ASP A O 1
ATOM 692 N N . GLN A 1 92 ? -0.566 -2.977 -13.633 1 98.31 92 GLN A N 1
ATOM 693 C CA . GLN A 1 92 ? -0.612 -1.675 -14.289 1 98.31 92 GLN A CA 1
ATOM 694 C C . GLN A 1 92 ? -0.328 -0.547 -13.305 1 98.31 92 GLN A C 1
ATOM 696 O O . GLN A 1 92 ? 0.392 0.4 -13.625 1 98.31 92 GLN A O 1
ATOM 701 N N . LEU A 1 93 ? -0.89 -0.636 -12.117 1 98 93 LEU A N 1
ATOM 702 C CA . LEU A 1 93 ? -0.646 0.372 -11.094 1 98 93 LEU A CA 1
ATOM 703 C C . LEU A 1 93 ? 0.826 0.398 -10.695 1 98 93 LEU A C 1
ATOM 705 O O . LEU A 1 93 ? 1.409 1.472 -10.531 1 98 93 LEU A O 1
ATOM 709 N N . CYS A 1 94 ? 1.466 -0.738 -10.531 1 98.25 94 CYS A N 1
ATOM 710 C CA . CYS A 1 94 ? 2.889 -0.803 -10.219 1 98.25 94 CYS A CA 1
ATOM 711 C C . CYS A 1 94 ? 3.713 -0.08 -11.273 1 98.25 94 CYS A C 1
ATOM 713 O O . CYS A 1 94 ? 4.621 0.688 -10.945 1 98.25 94 CYS A O 1
ATOM 715 N N . LYS A 1 95 ? 3.396 -0.378 -12.516 1 97.88 95 LYS A N 1
ATOM 716 C CA . LYS A 1 95 ? 4.137 0.227 -13.617 1 97.88 95 LYS A CA 1
ATOM 717 C C . LYS A 1 95 ? 3.977 1.745 -13.625 1 97.88 95 LYS A C 1
ATOM 719 O O . LYS A 1 95 ? 4.957 2.479 -13.773 1 97.88 95 LYS A O 1
ATOM 724 N N . LEU A 1 96 ? 2.789 2.168 -13.453 1 97.12 96 LEU A N 1
ATOM 725 C CA . LEU A 1 96 ? 2.521 3.602 -13.422 1 97.12 96 LEU A CA 1
ATOM 726 C C . LEU A 1 96 ? 3.242 4.27 -12.258 1 97.12 96 LEU A C 1
ATOM 728 O O . LEU A 1 96 ? 3.867 5.316 -12.43 1 97.12 96 LEU A O 1
ATOM 732 N N . ALA A 1 97 ? 3.141 3.672 -11.055 1 96.94 97 ALA A N 1
ATOM 733 C CA . ALA A 1 97 ? 3.785 4.211 -9.859 1 96.94 97 ALA A CA 1
ATOM 734 C C . ALA A 1 97 ? 5.293 4.324 -10.047 1 96.94 97 ALA A C 1
ATOM 736 O O . ALA A 1 97 ? 5.898 5.332 -9.68 1 96.94 97 ALA A O 1
ATOM 737 N N . SER A 1 98 ? 5.914 3.279 -10.625 1 95.06 98 SER A N 1
ATOM 738 C CA . SER A 1 98 ? 7.355 3.273 -10.852 1 95.06 98 SER A CA 1
ATOM 739 C C . SER A 1 98 ? 7.754 4.293 -11.906 1 95.06 98 SER A C 1
ATOM 741 O O . SER A 1 98 ? 8.836 4.883 -11.836 1 95.06 98 SER A O 1
ATOM 743 N N . ASP A 1 99 ? 6.926 4.496 -12.867 1 95.38 99 ASP A N 1
ATOM 744 C CA . ASP A 1 99 ? 7.23 5.406 -13.969 1 95.38 99 ASP A CA 1
ATOM 745 C C . ASP A 1 99 ? 7.082 6.863 -13.539 1 95.38 99 ASP A C 1
ATOM 747 O O . ASP A 1 99 ? 7.953 7.688 -13.82 1 95.38 99 ASP A O 1
ATOM 751 N N . LYS A 1 100 ? 6.047 7.172 -12.789 1 95.62 100 LYS A N 1
ATOM 752 C CA . LYS A 1 100 ? 5.691 8.578 -12.594 1 95.62 100 LYS A CA 1
ATOM 753 C C . LYS A 1 100 ? 5.977 9.023 -11.164 1 95.62 100 LYS A C 1
ATOM 755 O O . LYS A 1 100 ? 6.133 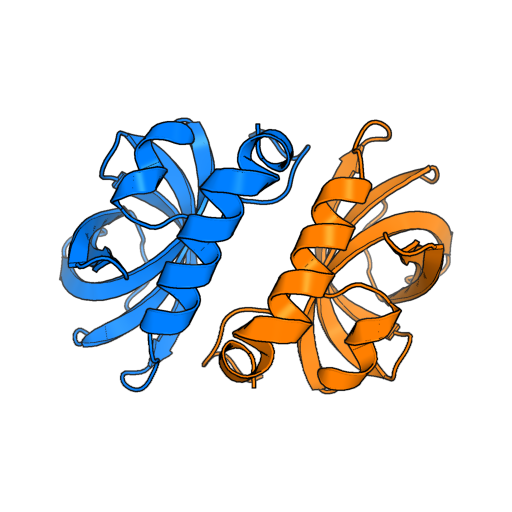10.219 -10.906 1 95.62 100 LYS A O 1
ATOM 760 N N . PHE A 1 101 ? 6.051 8.055 -10.273 1 96.19 101 PHE A N 1
ATOM 761 C CA . PHE A 1 101 ? 6.059 8.469 -8.875 1 96.19 101 PHE A CA 1
ATOM 762 C C . PHE A 1 101 ? 7.211 7.812 -8.125 1 96.19 101 PHE A C 1
ATOM 764 O O . PHE A 1 101 ? 7.184 7.723 -6.895 1 96.19 101 PHE A O 1
ATOM 771 N N . LYS A 1 102 ? 8.219 7.32 -8.82 1 94.69 102 LYS A N 1
ATOM 772 C CA . LYS A 1 102 ? 9.328 6.586 -8.211 1 94.69 102 LYS A CA 1
ATOM 773 C C . LYS A 1 102 ? 9.977 7.398 -7.094 1 94.69 102 LYS A C 1
ATOM 775 O O . LYS A 1 102 ? 10.391 6.844 -6.074 1 94.69 102 LYS A O 1
ATOM 780 N N . HIS A 1 103 ? 10.07 8.719 -7.23 1 93.25 103 HIS A N 1
ATOM 781 C CA . HIS A 1 103 ? 10.766 9.57 -6.277 1 93.25 103 HIS A CA 1
ATOM 782 C C . HIS A 1 103 ? 10.047 9.594 -4.934 1 93.25 103 HIS A C 1
ATOM 784 O O . HIS A 1 103 ? 10.656 9.906 -3.906 1 93.25 103 HIS A O 1
ATOM 790 N N . MET A 1 104 ? 8.797 9.312 -4.941 1 93.94 104 MET A N 1
ATOM 791 C CA . MET A 1 104 ? 7.988 9.281 -3.725 1 93.94 104 MET A CA 1
ATOM 792 C C . MET A 1 104 ? 8.43 8.156 -2.799 1 93.94 104 MET A C 1
ATOM 794 O O . MET A 1 104 ? 8.234 8.234 -1.585 1 93.94 104 MET A O 1
ATOM 798 N N . PHE A 1 105 ? 9.086 7.172 -3.355 1 94.19 105 PHE A N 1
ATOM 799 C CA . PHE A 1 105 ? 9.398 5.965 -2.596 1 94.19 105 PHE A CA 1
ATOM 800 C C . PHE A 1 105 ? 10.883 5.918 -2.246 1 94.19 105 PHE A C 1
ATOM 802 O O . PHE A 1 105 ? 11.336 5 -1.556 1 94.19 105 PHE A O 1
ATOM 809 N N . LEU A 1 106 ? 11.695 6.867 -2.834 1 85.12 106 LEU A N 1
ATOM 810 C CA . LEU A 1 106 ? 13.148 6.84 -2.693 1 85.12 106 LEU A CA 1
ATOM 811 C C . LEU A 1 106 ? 13.609 7.801 -1.603 1 85.12 106 LEU A C 1
ATOM 813 O O . LEU A 1 106 ? 12.961 8.82 -1.352 1 85.12 106 LEU A O 1
ATOM 817 N N . MET B 1 1 ? -13.219 -8.703 7.887 1 51.81 1 MET B N 1
ATOM 818 C CA . MET B 1 1 ? -12.578 -7.629 7.129 1 51.81 1 MET B CA 1
ATOM 819 C C . MET B 1 1 ? -12.141 -8.117 5.754 1 51.81 1 MET B C 1
ATOM 821 O O . MET B 1 1 ? -11.836 -9.297 5.578 1 51.81 1 MET B O 1
ATOM 825 N N . ASP B 1 2 ? -12.484 -7.355 4.715 1 66.44 2 ASP B N 1
ATOM 826 C CA . ASP B 1 2 ? -12.227 -7.855 3.369 1 66.44 2 ASP B CA 1
ATOM 827 C C . ASP B 1 2 ? -10.727 -7.934 3.094 1 66.44 2 ASP B C 1
ATOM 829 O O . ASP B 1 2 ? -10.023 -6.926 3.158 1 66.44 2 ASP B O 1
ATOM 833 N N . THR B 1 3 ? -10.18 -9.117 3.168 1 79.06 3 THR B N 1
ATOM 834 C CA . THR B 1 3 ? -8.766 -9.359 2.898 1 79.06 3 THR B CA 1
ATOM 835 C C . THR B 1 3 ? -8.57 -9.898 1.482 1 79.06 3 THR B C 1
ATOM 837 O O . THR B 1 3 ? -7.656 -10.68 1.23 1 79.06 3 THR B O 1
ATOM 840 N N . SER B 1 4 ? -9.453 -9.547 0.583 1 90 4 SER B N 1
ATOM 841 C CA . SER B 1 4 ? -9.352 -10.141 -0.745 1 90 4 SER B CA 1
ATOM 842 C C . SER B 1 4 ? -8.703 -9.18 -1.736 1 90 4 SER B C 1
ATOM 844 O O . SER B 1 4 ? -8.461 -9.547 -2.891 1 90 4 SER B O 1
ATOM 846 N N . SER B 1 5 ? -8.477 -7.98 -1.3 1 94.19 5 SER B N 1
ATOM 847 C CA . SER B 1 5 ? -7.906 -6.957 -2.17 1 94.19 5 SER B CA 1
ATOM 848 C C . SER B 1 5 ? -6.945 -6.055 -1.403 1 94.19 5 SER B C 1
ATOM 850 O O . SER B 1 5 ? -7.035 -5.945 -0.178 1 94.19 5 SER B O 1
ATOM 852 N N . PRO B 1 6 ? -6.012 -5.418 -2.111 1 95.88 6 PRO B N 1
ATOM 853 C CA . PRO B 1 6 ? -5.145 -4.445 -1.442 1 95.88 6 PRO B CA 1
ATOM 854 C C . PRO B 1 6 ? -5.922 -3.275 -0.841 1 95.88 6 PRO B C 1
ATOM 856 O O . PRO B 1 6 ? -7.047 -2.992 -1.267 1 95.88 6 PRO B O 1
ATOM 859 N N . ALA B 1 7 ? -5.34 -2.652 0.195 1 96.88 7 ALA B N 1
ATOM 860 C CA . ALA B 1 7 ? -5.902 -1.411 0.719 1 96.88 7 ALA B CA 1
ATOM 861 C C . ALA B 1 7 ? -5.891 -0.313 -0.341 1 96.88 7 ALA B C 1
ATOM 863 O O . ALA B 1 7 ? -4.891 -0.126 -1.039 1 96.88 7 ALA B O 1
ATOM 864 N N . ALA B 1 8 ? -6.984 0.379 -0.444 1 97.25 8 ALA B N 1
ATOM 865 C CA . ALA B 1 8 ? -7.094 1.437 -1.445 1 97.25 8 ALA B CA 1
ATOM 866 C C . ALA B 1 8 ? -6.234 2.639 -1.067 1 97.25 8 ALA B C 1
ATOM 868 O O . ALA B 1 8 ? -6.199 3.043 0.098 1 97.25 8 ALA B O 1
ATOM 869 N N . LEU B 1 9 ? -5.449 3.156 -2.016 1 97.94 9 LEU B N 1
ATOM 870 C CA . LEU B 1 9 ? -4.785 4.445 -1.843 1 97.94 9 LEU B CA 1
ATOM 871 C C . LEU B 1 9 ? -5.781 5.59 -1.967 1 97.94 9 LEU B C 1
ATOM 873 O O . LEU B 1 9 ? -6.387 5.781 -3.025 1 97.94 9 LEU B O 1
ATOM 877 N N . VAL B 1 10 ? -5.953 6.352 -0.87 1 98.69 10 VAL B N 1
ATOM 878 C CA . VAL B 1 10 ? -7.02 7.348 -0.922 1 98.69 10 VAL B CA 1
ATOM 879 C C . VAL B 1 10 ? -6.5 8.688 -0.399 1 98.69 10 VAL B C 1
ATOM 881 O O . VAL B 1 10 ? -5.559 8.727 0.399 1 98.69 10 VAL B O 1
ATOM 884 N N . ASN B 1 11 ? -7 9.758 -0.928 1 98.75 11 ASN B N 1
ATOM 885 C CA . ASN B 1 11 ? -7.043 11.047 -0.248 1 98.75 11 ASN B CA 1
ATOM 886 C C . ASN B 1 11 ? -8.422 11.32 0.352 1 98.75 11 ASN B C 1
ATOM 888 O O . ASN B 1 11 ? -9.266 10.43 0.397 1 98.75 11 ASN B O 1
ATOM 892 N N . ALA B 1 12 ? -8.625 12.508 0.954 1 98.81 12 ALA B N 1
ATOM 893 C CA . ALA B 1 12 ? -9.906 12.773 1.608 1 98.81 12 ALA B CA 1
ATOM 894 C C . ALA B 1 12 ? -11.062 12.695 0.613 1 98.81 12 ALA B C 1
ATOM 896 O O . ALA B 1 12 ? -12.117 12.148 0.924 1 98.81 12 ALA B O 1
ATOM 897 N N . GLU B 1 13 ? -10.906 13.227 -0.575 1 98.38 13 GLU B N 1
ATOM 898 C CA . GLU B 1 13 ? -11.953 13.273 -1.586 1 98.38 13 GLU B CA 1
ATOM 899 C C . GLU B 1 13 ? -12.406 11.875 -1.981 1 98.38 13 GLU B C 1
ATOM 901 O O . GLU B 1 13 ? -13.594 11.641 -2.217 1 98.38 13 GLU B O 1
ATOM 906 N N . THR B 1 14 ? -11.508 10.938 -2.068 1 98.31 14 THR B N 1
ATOM 907 C CA . THR B 1 14 ? -11.836 9.625 -2.605 1 98.31 14 THR B CA 1
ATOM 908 C C . THR B 1 14 ? -12.141 8.641 -1.48 1 98.31 14 THR B C 1
ATOM 910 O O . THR B 1 14 ? -12.609 7.527 -1.732 1 98.31 14 THR B O 1
ATOM 913 N N . LEU B 1 15 ? -12.016 9 -0.242 1 98.56 15 LEU B N 1
ATOM 914 C CA . LEU B 1 15 ? -12.234 8.133 0.911 1 98.56 15 LEU B CA 1
ATOM 915 C C . LEU B 1 15 ? -13.656 7.586 0.912 1 98.56 15 LEU B C 1
ATOM 917 O O . LEU B 1 15 ? -13.875 6.418 1.243 1 98.56 15 LEU B O 1
ATOM 921 N N . ASN B 1 16 ? -14.602 8.406 0.497 1 97.44 16 ASN B N 1
ATOM 922 C CA . ASN B 1 16 ? -16.016 8.039 0.559 1 97.44 16 ASN B CA 1
ATOM 923 C C . ASN B 1 16 ? -16.328 6.844 -0.335 1 97.44 16 ASN B C 1
ATOM 925 O O . ASN B 1 16 ? -17.297 6.129 -0.109 1 97.44 16 ASN B O 1
ATOM 929 N N . MET B 1 17 ? -15.562 6.609 -1.316 1 96.75 17 MET B N 1
ATOM 930 C CA . MET B 1 17 ? -15.758 5.5 -2.244 1 96.75 17 MET B CA 1
ATOM 931 C C . MET B 1 17 ? -15.453 4.168 -1.572 1 96.75 17 MET B C 1
ATOM 933 O O . MET B 1 17 ? -15.805 3.107 -2.094 1 96.75 17 MET B O 1
ATOM 937 N N . PHE B 1 18 ? -14.812 4.211 -0.406 1 97.12 18 PHE B N 1
ATOM 938 C CA . PHE B 1 18 ? -14.273 2.98 0.153 1 97.12 18 PHE B CA 1
ATOM 939 C C . PHE B 1 18 ? -14.688 2.818 1.61 1 97.12 18 PHE B C 1
ATOM 941 O O . PHE B 1 18 ? -13.961 2.215 2.404 1 97.12 18 PHE B O 1
ATOM 948 N N . VAL B 1 19 ? -15.797 3.426 2.021 1 97.44 19 VAL B N 1
ATOM 949 C CA . VAL B 1 19 ? -16.312 3.262 3.377 1 97.44 19 VAL B CA 1
ATOM 950 C C . VAL B 1 19 ? -16.562 1.78 3.662 1 97.44 19 VAL B C 1
ATOM 952 O O . VAL B 1 19 ? -17.141 1.071 2.84 1 97.44 19 VAL B O 1
ATOM 955 N N . GLY B 1 20 ? -16.031 1.351 4.734 1 96.5 20 GLY B N 1
ATOM 956 C CA . GLY B 1 20 ? -16.141 -0.043 5.133 1 96.5 20 GLY B CA 1
ATOM 957 C C . GLY B 1 20 ? -14.992 -0.903 4.648 1 96.5 20 GLY B C 1
ATOM 958 O O . GLY B 1 20 ? -14.906 -2.084 4.988 1 96.5 20 GLY B O 1
ATOM 959 N N . ARG B 1 21 ? -14.109 -0.348 3.908 1 95.62 21 ARG B N 1
ATOM 960 C CA . ARG B 1 21 ? -12.992 -1.095 3.342 1 95.62 21 ARG B CA 1
ATOM 961 C C . ARG B 1 21 ? -11.664 -0.609 3.914 1 95.62 21 ARG B C 1
ATOM 963 O O . ARG B 1 21 ? -11.602 0.462 4.52 1 95.62 21 ARG B O 1
ATOM 970 N N . ARG B 1 22 ? -10.633 -1.395 3.725 1 96.38 22 ARG B N 1
ATOM 971 C CA . ARG B 1 22 ? -9.289 -0.997 4.133 1 96.38 22 ARG B CA 1
ATOM 972 C C . ARG B 1 22 ? -8.711 0.039 3.174 1 96.38 22 ARG B C 1
ATOM 974 O O . ARG B 1 22 ? -8.844 -0.092 1.956 1 96.38 22 ARG B O 1
ATOM 981 N N . VAL B 1 23 ? -8.141 1.072 3.76 1 98.06 23 VAL B N 1
ATOM 982 C CA . VAL B 1 23 ? -7.555 2.16 2.986 1 98.06 23 VAL B CA 1
ATOM 983 C C . VAL B 1 23 ? -6.16 2.477 3.521 1 98.06 23 VAL B C 1
ATOM 985 O O . VAL B 1 23 ? -5.809 2.08 4.637 1 98.06 23 VAL B O 1
ATOM 988 N N . ARG B 1 24 ? -5.398 3.057 2.701 1 97.75 24 ARG B N 1
ATOM 989 C CA . ARG B 1 24 ? -4.109 3.65 3.043 1 97.75 24 ARG B CA 1
ATOM 990 C C . ARG B 1 24 ? -4.059 5.121 2.641 1 97.75 24 ARG B C 1
ATOM 992 O O . ARG B 1 24 ? -4.457 5.48 1.532 1 97.75 24 ARG B O 1
ATOM 999 N N . THR B 1 25 ? -3.666 5.988 3.527 1 98.75 25 THR B N 1
ATOM 1000 C CA . THR B 1 25 ? -3.547 7.41 3.221 1 98.75 25 THR B CA 1
ATOM 1001 C C . THR B 1 25 ? -2.385 8.031 3.99 1 98.75 25 THR B C 1
ATOM 1003 O O . THR B 1 25 ? -1.735 7.363 4.797 1 98.75 25 THR B O 1
ATOM 1006 N N . VAL B 1 26 ? -2.018 9.258 3.652 1 98.75 26 VAL B N 1
ATOM 1007 C CA . VAL B 1 26 ? -1.033 10.055 4.379 1 98.75 26 VAL B CA 1
ATOM 1008 C C . VAL B 1 26 ? -1.666 11.359 4.844 1 98.75 26 VAL B C 1
ATOM 1010 O O . VAL B 1 26 ? -2.346 12.039 4.066 1 98.75 26 VAL B O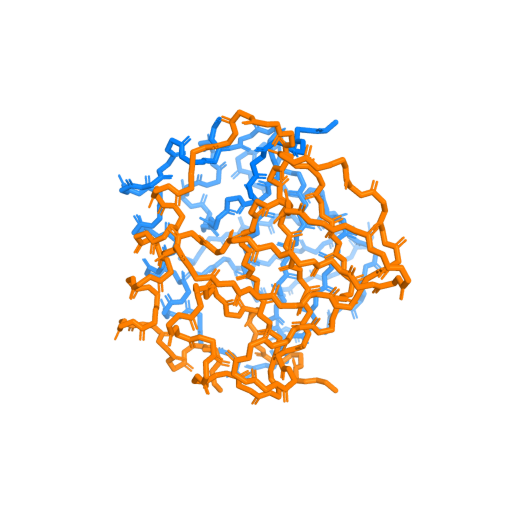 1
ATOM 1013 N N . VAL B 1 27 ? -1.493 11.672 6.078 1 98.81 27 VAL B N 1
ATOM 1014 C CA . VAL B 1 27 ? -1.97 12.945 6.613 1 98.81 27 VAL B CA 1
ATOM 1015 C C . VAL B 1 27 ? -0.824 13.672 7.312 1 98.81 27 VAL B C 1
ATOM 1017 O O . VAL B 1 27 ? 0.132 13.039 7.773 1 98.81 27 VAL B O 1
ATOM 1020 N N . GLN B 1 28 ? -0.9 14.961 7.406 1 98.81 28 GLN B N 1
ATOM 1021 C CA . GLN B 1 28 ? -0.101 15.742 8.344 1 98.81 28 GLN B CA 1
ATOM 1022 C C . GLN B 1 28 ? -0.844 15.953 9.664 1 98.81 28 GLN B C 1
ATOM 1024 O O . GLN B 1 28 ? -1.968 16.453 9.672 1 98.81 28 GLN B O 1
ATOM 1029 N N . VAL B 1 29 ? -0.163 15.57 10.727 1 98.56 29 VAL B N 1
ATOM 1030 C CA . VAL B 1 29 ? -0.815 15.625 12.031 1 98.56 29 VAL B CA 1
ATOM 1031 C C . VAL B 1 29 ? -1.023 17.078 12.445 1 98.56 29 VAL B C 1
ATOM 1033 O O . VAL B 1 29 ? -0.08 17.875 12.453 1 98.56 29 VAL B O 1
ATOM 1036 N N . GLN B 1 30 ? -2.279 17.391 12.758 1 98.31 30 GLN B N 1
ATOM 1037 C CA . GLN B 1 30 ? -2.619 18.734 13.219 1 98.31 30 GLN B CA 1
ATOM 1038 C C . GLN B 1 30 ? -2.857 18.75 14.727 1 98.31 30 GLN B C 1
ATOM 1040 O O . GLN B 1 30 ? -2.537 19.734 15.398 1 98.31 30 GLN B O 1
ATOM 1045 N N . ARG B 1 31 ? -3.465 17.703 15.242 1 96.31 31 ARG B N 1
ATOM 1046 C CA . ARG B 1 31 ? -3.721 17.547 16.672 1 96.31 31 ARG B CA 1
ATOM 1047 C C . ARG B 1 31 ? -3.861 16.078 17.047 1 96.31 31 ARG B C 1
ATOM 1049 O O . ARG B 1 31 ? -4.238 15.25 16.219 1 96.31 31 ARG B O 1
ATOM 1056 N N . ASN B 1 32 ? -3.385 15.773 18.188 1 91.81 32 ASN B N 1
ATOM 1057 C CA . ASN B 1 32 ? -3.479 14.43 18.75 1 91.81 32 ASN B CA 1
ATOM 1058 C C . ASN B 1 32 ? -4.055 14.461 20.156 1 91.81 32 ASN B C 1
ATOM 1060 O O . ASN B 1 32 ? -3.387 14.898 21.094 1 91.81 32 ASN B O 1
ATOM 1064 N N . GLU B 1 33 ? -5.34 14.07 20.312 1 85.62 33 GLU B N 1
ATOM 1065 C CA . GLU B 1 33 ? -5.965 14.094 21.641 1 85.62 33 GLU B CA 1
ATOM 1066 C C . GLU B 1 33 ? -6.91 12.914 21.828 1 85.62 33 GLU B C 1
ATOM 1068 O O . GLU B 1 33 ? -7.793 12.68 21 1 85.62 33 GLU B O 1
ATOM 1073 N N . GLY B 1 34 ? -6.773 12.312 22.922 1 87.44 34 GLY B N 1
ATOM 1074 C CA . GLY B 1 34 ? -7.773 11.359 23.359 1 87.44 34 GLY B CA 1
ATOM 1075 C C . GLY B 1 34 ? -7.934 10.18 22.422 1 87.44 34 GLY B C 1
ATOM 1076 O O . GLY B 1 34 ? -9.055 9.75 22.141 1 87.44 34 GLY B O 1
ATOM 1077 N N . GLY B 1 35 ? -6.891 9.742 21.703 1 91.94 35 GLY B N 1
ATOM 1078 C CA . GLY B 1 35 ? -6.988 8.578 20.844 1 91.94 35 GLY B CA 1
ATOM 1079 C C . GLY B 1 35 ? -7.402 8.914 19.422 1 91.94 35 GLY B C 1
ATOM 1080 O O . GLY B 1 35 ? -7.652 8.023 18.609 1 91.94 35 GLY B O 1
ATOM 1081 N N . VAL B 1 36 ? -7.594 10.219 19.219 1 95.94 36 VAL B N 1
ATOM 1082 C CA . VAL B 1 36 ? -7.965 10.656 17.891 1 95.94 36 VAL B CA 1
ATOM 1083 C C . VAL B 1 36 ? -6.922 11.633 17.344 1 95.94 36 VAL B C 1
ATOM 1085 O O . VAL B 1 36 ? -6.547 12.586 18.031 1 95.94 36 VAL B O 1
ATOM 1088 N N . VAL B 1 37 ? -6.43 11.352 16.219 1 97.69 37 VAL B N 1
ATOM 1089 C CA . VAL B 1 37 ? -5.562 12.273 15.492 1 97.69 37 VAL B CA 1
ATOM 1090 C C . VAL B 1 37 ? -6.367 13.008 14.422 1 97.69 37 VAL B C 1
ATOM 1092 O O . VAL B 1 37 ? -7.094 12.375 13.641 1 97.69 37 VAL B O 1
ATOM 1095 N N . VAL B 1 38 ? -6.32 14.281 14.492 1 98.12 38 VAL B N 1
ATOM 1096 C CA . VAL B 1 38 ? -6.824 15.078 13.383 1 98.12 38 VAL B CA 1
ATOM 1097 C C . VAL B 1 38 ? -5.676 15.453 12.445 1 98.12 38 VAL B C 1
ATOM 1099 O O . VAL B 1 38 ? -4.684 16.047 12.883 1 98.12 38 VAL B O 1
ATOM 1102 N N . GLY B 1 39 ? -5.824 15.094 11.234 1 98.5 39 GLY B N 1
ATOM 1103 C CA . GLY B 1 39 ? -4.77 15.352 10.266 1 98.5 39 GLY B CA 1
ATOM 1104 C C . GLY B 1 39 ? -5.281 15.961 8.977 1 98.5 39 GLY B C 1
ATOM 1105 O O . GLY B 1 39 ? -6.453 15.812 8.625 1 98.5 39 GLY B O 1
ATOM 1106 N N . GLN B 1 40 ? -4.406 16.625 8.281 1 98.88 40 GLN B N 1
ATOM 1107 C CA . GLN B 1 40 ? -4.703 17.141 6.941 1 98.88 40 GLN B CA 1
ATOM 1108 C C . GLN B 1 40 ? -4.277 16.141 5.867 1 98.88 40 GLN B C 1
ATOM 1110 O O . GLN B 1 40 ? -3.121 15.719 5.824 1 98.88 40 GLN B O 1
ATOM 1115 N N . SER B 1 41 ? -5.219 15.789 5.043 1 98.88 41 SER B N 1
ATOM 1116 C CA . SER B 1 41 ? -4.961 14.859 3.951 1 98.88 41 SER B CA 1
ATOM 1117 C C . SER B 1 41 ? -4.102 15.508 2.867 1 98.88 41 SER B C 1
ATOM 1119 O O . SER B 1 41 ? -3.875 16.719 2.887 1 98.88 41 SER B O 1
ATOM 1121 N N . SER B 1 42 ? -3.65 14.688 1.97 1 98.81 42 SER B N 1
ATOM 1122 C CA . SER B 1 42 ? -2.76 15.148 0.908 1 98.81 42 SER B CA 1
ATOM 1123 C C . SER B 1 42 ? -3.469 16.125 -0.02 1 98.81 42 SER B C 1
ATOM 1125 O O . SER B 1 42 ? -2.82 16.938 -0.68 1 98.81 42 SER B O 1
ATOM 1127 N N . ASP B 1 43 ? -4.777 16.109 -0.08 1 98.81 43 ASP B N 1
ATOM 1128 C CA . ASP B 1 43 ? -5.531 17.031 -0.921 1 98.81 43 ASP B CA 1
ATOM 1129 C C . ASP B 1 43 ? -6.094 18.188 -0.099 1 98.81 43 ASP B C 1
ATOM 1131 O O . ASP B 1 43 ? -6.969 18.922 -0.567 1 98.81 43 ASP B O 1
ATOM 1135 N N . GLY B 1 44 ? -5.684 18.297 1.146 1 98.62 44 GLY B N 1
ATOM 1136 C CA . GLY B 1 44 ? -5.867 19.531 1.893 1 98.62 44 GLY B CA 1
ATOM 1137 C C . GLY B 1 44 ? -7.105 19.516 2.77 1 98.62 44 GLY B C 1
ATOM 1138 O O . GLY B 1 44 ? -7.52 20.562 3.285 1 98.62 44 GLY B O 1
ATOM 1139 N N . HIS B 1 45 ? -7.691 18.359 3.027 1 98.75 45 HIS B N 1
ATOM 1140 C CA . HIS B 1 45 ? -8.883 18.266 3.865 1 98.75 45 HIS B CA 1
ATOM 1141 C C . HIS B 1 45 ? -8.57 17.562 5.188 1 98.75 45 HIS B C 1
ATOM 1143 O O . HIS B 1 45 ? -7.582 16.844 5.297 1 98.75 45 HIS B O 1
ATOM 1149 N N . GLN B 1 46 ? -9.438 17.812 6.117 1 98.62 46 GLN B N 1
ATOM 1150 C CA . GLN B 1 46 ? -9.219 17.219 7.43 1 98.62 46 GLN B CA 1
ATOM 1151 C C . GLN B 1 46 ? -9.789 15.805 7.5 1 98.62 46 GLN B C 1
ATOM 1153 O O . GLN B 1 46 ? -10.898 15.555 7.016 1 98.62 46 GLN B O 1
ATOM 1158 N N . LEU B 1 47 ? -9.078 14.922 8.086 1 98.75 47 LEU B N 1
ATOM 1159 C CA . LEU B 1 47 ? -9.516 13.578 8.43 1 98.75 47 LEU B CA 1
ATOM 1160 C C . LEU B 1 47 ? -9.328 13.305 9.922 1 98.75 47 LEU B C 1
ATOM 1162 O O . LEU B 1 47 ? -8.406 13.844 10.539 1 98.75 47 LEU B O 1
ATOM 1166 N N . SER B 1 48 ? -10.164 12.508 10.477 1 98.69 48 SER B N 1
ATOM 1167 C CA . SER B 1 48 ? -10.039 12 11.836 1 98.69 48 SER B CA 1
ATOM 1168 C C . SER B 1 48 ? -9.531 10.562 11.836 1 98.69 48 SER B C 1
ATOM 1170 O O . SER B 1 48 ? -10.141 9.68 11.219 1 98.69 48 SER B O 1
ATOM 1172 N N . ILE B 1 49 ? -8.477 10.359 12.5 1 98.69 49 ILE B N 1
ATOM 1173 C CA . ILE B 1 49 ? -7.879 9.031 12.609 1 98.69 49 ILE B CA 1
ATOM 1174 C C . ILE B 1 49 ? -8 8.523 14.039 1 98.69 49 ILE B C 1
ATOM 1176 O O . ILE B 1 49 ? -7.453 9.117 14.969 1 98.69 49 ILE B O 1
ATOM 1180 N N . LYS B 1 50 ? -8.68 7.473 14.219 1 98.31 50 LYS B N 1
ATOM 1181 C CA . LYS B 1 50 ? -8.719 6.812 15.523 1 98.31 50 LYS B CA 1
ATOM 1182 C C . LYS B 1 50 ? -7.496 5.918 15.719 1 98.31 50 LYS B C 1
ATOM 1184 O O . LYS B 1 50 ? -7.367 4.879 15.062 1 98.31 50 LYS B O 1
ATOM 1189 N N . SER B 1 51 ? -6.609 6.383 16.438 1 94.56 51 SER B N 1
ATOM 1190 C CA . SER B 1 51 ? -5.348 5.68 16.625 1 94.56 51 SER B CA 1
ATOM 1191 C C . SER B 1 51 ? -4.773 5.945 18.016 1 94.56 51 SER B C 1
ATOM 1193 O O . SER B 1 51 ? -4.906 7.051 18.547 1 94.56 51 SER B O 1
ATOM 1195 N N . ALA B 1 52 ? -4.094 4.934 18.469 1 86.31 52 ALA B N 1
ATOM 1196 C CA . ALA B 1 52 ? -3.416 5.082 19.75 1 86.31 52 ALA B CA 1
ATOM 1197 C C . ALA B 1 52 ? -1.982 5.574 19.562 1 86.31 52 ALA B C 1
ATOM 1199 O O . ALA B 1 52 ? -1.282 5.848 20.547 1 86.31 52 ALA B O 1
ATOM 1200 N N . MET B 1 53 ? -1.562 5.664 18.359 1 87.06 53 MET B N 1
ATOM 1201 C CA . MET B 1 53 ? -0.175 6.051 18.109 1 87.06 53 MET B CA 1
ATOM 1202 C C . MET B 1 53 ? 0.037 7.531 18.406 1 87.06 53 MET B C 1
ATOM 1204 O O . MET B 1 53 ? -0.831 8.359 18.109 1 87.06 53 MET B O 1
ATOM 1208 N N . ASP B 1 54 ? 1.173 7.84 18.984 1 91.25 54 ASP B N 1
ATOM 1209 C CA . ASP B 1 54 ? 1.564 9.211 19.281 1 91.25 54 ASP B CA 1
ATOM 1210 C C . ASP B 1 54 ? 2.551 9.742 18.25 1 91.25 54 ASP B C 1
ATOM 1212 O O . ASP B 1 54 ? 3.76 9.539 18.375 1 91.25 54 ASP B O 1
ATOM 1216 N N . VAL B 1 55 ? 2.039 10.312 17.266 1 94.38 55 VAL B N 1
ATOM 1217 C CA . VAL B 1 55 ? 2.852 10.945 16.234 1 94.38 55 VAL B CA 1
ATOM 1218 C C . VAL B 1 55 ? 2.902 12.453 16.469 1 94.38 55 VAL B C 1
ATOM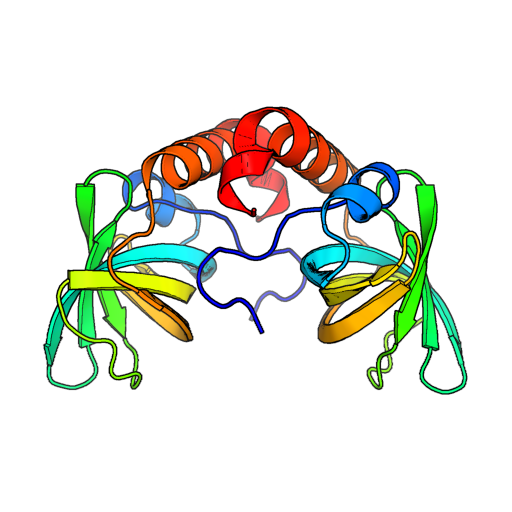 1220 O O . VAL B 1 55 ? 1.871 13.086 16.703 1 94.38 55 VAL B O 1
ATOM 1223 N N . PRO B 1 56 ? 4.078 13.086 16.5 1 96 56 PRO B N 1
ATOM 1224 C CA . PRO B 1 56 ? 4.184 14.523 16.766 1 96 56 PRO B CA 1
ATOM 1225 C C . PRO B 1 56 ? 3.369 15.359 15.781 1 96 56 PRO B C 1
ATOM 1227 O O . PRO B 1 56 ? 3.281 15.023 14.594 1 96 56 PRO B O 1
ATOM 1230 N N . VAL B 1 57 ? 2.871 16.422 16.297 1 97.31 57 VAL B N 1
ATOM 1231 C CA . VAL B 1 57 ? 2.217 17.406 15.461 1 97.31 57 VAL B CA 1
ATOM 1232 C C . VAL B 1 57 ? 3.191 17.906 14.391 1 97.31 57 VAL B C 1
ATOM 1234 O O . VAL B 1 57 ? 4.379 18.078 14.664 1 97.31 57 VAL B O 1
ATOM 1237 N N . SER B 1 58 ? 2.701 18.125 13.203 1 98.31 58 SER B N 1
ATOM 1238 C CA . SER B 1 58 ? 3.4 18.609 12.023 1 98.31 58 SER B CA 1
ATOM 1239 C C . SER B 1 58 ? 4.094 17.484 11.273 1 98.31 58 SER B C 1
ATOM 1241 O O . SER B 1 58 ? 4.523 17.641 10.133 1 98.31 58 SER B O 1
ATOM 1243 N N . ASN B 1 59 ? 4.254 16.312 11.891 1 98.31 59 ASN B N 1
ATOM 1244 C CA . ASN B 1 59 ? 4.758 15.164 11.148 1 98.31 59 ASN B CA 1
ATOM 1245 C C . ASN B 1 59 ? 3.713 14.617 10.18 1 98.31 59 ASN B C 1
ATOM 1247 O O . ASN B 1 59 ? 2.512 14.789 10.391 1 98.31 59 ASN B O 1
ATOM 1251 N N . PHE B 1 60 ? 4.188 14.039 9.117 1 98.56 60 PHE B N 1
ATOM 1252 C CA . PHE B 1 60 ? 3.34 13.25 8.234 1 98.56 60 PHE B CA 1
ATOM 1253 C C . PHE B 1 60 ? 3.254 11.805 8.711 1 98.56 60 PHE B C 1
ATOM 1255 O O . PHE B 1 60 ? 4.23 11.258 9.234 1 98.56 60 PHE B O 1
ATOM 1262 N N . MET B 1 61 ? 2.07 11.258 8.555 1 97.81 61 MET B N 1
ATOM 1263 C CA . MET B 1 61 ? 1.856 9.875 8.977 1 97.81 61 MET B CA 1
ATOM 1264 C C . MET B 1 61 ? 1.089 9.102 7.914 1 97.81 61 MET B C 1
ATOM 1266 O O . MET B 1 61 ? 0.074 9.57 7.398 1 97.81 61 MET B O 1
ATOM 1270 N N . GLU B 1 62 ? 1.625 7.953 7.574 1 98.19 62 GLU B N 1
ATOM 1271 C CA . GLU B 1 62 ? 0.827 6.992 6.82 1 98.19 62 GLU B CA 1
ATOM 1272 C C . GLU B 1 62 ? -0.172 6.273 7.723 1 98.19 62 GLU B C 1
ATOM 1274 O O . GLU B 1 62 ? 0.167 5.875 8.836 1 98.19 62 GLU B O 1
ATOM 1279 N N . VAL B 1 63 ? -1.338 6.078 7.258 1 98.19 63 VAL B N 1
ATOM 1280 C CA . VAL B 1 63 ? -2.418 5.43 7.992 1 98.19 63 VAL B CA 1
ATOM 1281 C C . VAL B 1 63 ? -2.951 4.246 7.191 1 98.19 63 VAL B C 1
ATOM 1283 O O . VAL B 1 63 ? -3.289 4.387 6.012 1 98.19 63 VAL B O 1
ATOM 1286 N N . TYR B 1 64 ? -2.934 3.127 7.742 1 96.94 64 TYR B N 1
ATOM 1287 C CA . TYR B 1 64 ? -3.557 1.907 7.238 1 96.94 64 TYR B CA 1
ATOM 1288 C C . TYR B 1 64 ? -4.684 1.452 8.156 1 96.94 64 TYR B C 1
ATOM 1290 O O . TYR B 1 64 ? -4.477 1.255 9.352 1 96.94 64 TYR B O 1
ATOM 1298 N N . GLY B 1 65 ? -5.945 1.383 7.613 1 97.44 65 GLY B N 1
ATOM 1299 C CA . GLY B 1 65 ? -7.086 1.021 8.438 1 97.44 65 GLY B CA 1
ATOM 1300 C C . GLY B 1 65 ? -8.398 1.001 7.676 1 97.44 65 GLY B C 1
ATOM 1301 O O . GLY B 1 65 ? -8.398 0.945 6.445 1 97.44 65 GLY B O 1
ATOM 1302 N N . ILE B 1 66 ? -9.523 0.996 8.469 1 98 66 ILE B N 1
ATOM 1303 C CA . ILE B 1 66 ? -10.859 0.885 7.902 1 98 66 ILE B CA 1
ATOM 1304 C C . ILE B 1 66 ? -11.508 2.268 7.828 1 98 66 ILE B C 1
ATOM 1306 O O . ILE B 1 66 ? -11.57 2.98 8.836 1 98 66 ILE B O 1
ATOM 1310 N N . ALA B 1 67 ? -11.93 2.611 6.598 1 98.31 67 ALA B N 1
ATOM 1311 C CA . ALA B 1 67 ? -12.742 3.82 6.484 1 98.31 67 ALA B CA 1
ATOM 1312 C C . ALA B 1 67 ? -14.094 3.635 7.164 1 98.31 67 ALA B C 1
ATOM 1314 O O . ALA B 1 67 ? -14.898 2.801 6.742 1 98.31 67 ALA B O 1
ATOM 1315 N N . GLU B 1 68 ? -14.344 4.383 8.148 1 98.44 68 GLU B N 1
ATOM 1316 C CA . GLU B 1 68 ? -15.594 4.223 8.891 1 98.44 68 GLU B CA 1
ATOM 1317 C C . GLU B 1 68 ? -16.703 5.07 8.273 1 98.44 68 GLU B C 1
ATOM 1319 O O . GLU B 1 68 ? -17.875 4.688 8.312 1 98.44 68 GLU B O 1
ATOM 1324 N N . ASN B 1 69 ? -16.438 6.254 7.84 1 98.25 69 ASN B N 1
ATOM 1325 C CA . ASN B 1 69 ? -17.297 7.184 7.117 1 98.25 69 ASN B CA 1
ATOM 1326 C C . ASN B 1 69 ? -16.484 8.094 6.195 1 98.25 69 ASN B C 1
ATOM 1328 O O . ASN B 1 69 ? -15.352 7.762 5.824 1 98.25 69 ASN B O 1
ATOM 1332 N N . ASN B 1 70 ? -16.969 9.195 5.801 1 97.75 70 ASN B N 1
ATOM 1333 C CA . ASN B 1 70 ? -16.328 9.992 4.754 1 97.75 70 ASN B CA 1
ATOM 1334 C C . ASN B 1 70 ? -15.172 10.828 5.305 1 97.75 70 ASN B C 1
ATOM 1336 O O . ASN B 1 70 ? -14.461 11.484 4.543 1 97.75 70 ASN B O 1
ATOM 1340 N N . GLN B 1 71 ? -14.922 10.742 6.637 1 98.56 71 GLN B N 1
ATOM 1341 C CA . GLN B 1 71 ? -13.875 11.609 7.172 1 98.56 71 GLN B CA 1
ATOM 1342 C C . GLN B 1 71 ? -13.094 10.898 8.273 1 98.56 71 GLN B C 1
ATOM 1344 O O . GLN B 1 71 ? -12.266 11.516 8.953 1 98.56 71 GLN B O 1
ATOM 1349 N N . THR B 1 72 ? -13.43 9.641 8.555 1 98.75 72 THR B N 1
ATOM 1350 C CA . THR B 1 72 ? -12.844 8.953 9.703 1 98.75 72 THR B CA 1
ATOM 1351 C C . THR B 1 72 ? -12.25 7.613 9.289 1 98.75 72 THR B C 1
ATOM 1353 O O . THR B 1 72 ? -12.883 6.84 8.57 1 98.75 72 THR B O 1
ATOM 1356 N N . ILE B 1 73 ? -11.102 7.383 9.711 1 98.69 73 ILE B N 1
ATOM 1357 C CA . ILE B 1 73 ? -10.445 6.09 9.539 1 98.69 73 ILE B CA 1
ATOM 1358 C C . ILE B 1 73 ? -10.117 5.496 10.914 1 98.69 73 ILE B C 1
ATOM 1360 O O . ILE B 1 73 ? -9.562 6.18 11.773 1 98.69 73 ILE B O 1
ATOM 1364 N N . ARG B 1 74 ? -10.484 4.312 11.148 1 98.44 74 ARG B N 1
ATOM 1365 C CA . ARG B 1 74 ? -9.977 3.543 12.281 1 98.44 74 ARG B CA 1
ATOM 1366 C C . ARG B 1 74 ? -8.664 2.855 11.93 1 98.44 74 ARG B C 1
ATOM 1368 O O . ARG B 1 74 ? -8.656 1.854 11.211 1 98.44 74 ARG B O 1
ATOM 1375 N N . ALA B 1 75 ? -7.648 3.336 12.516 1 98.06 75 ALA B N 1
ATOM 1376 C CA . ALA B 1 75 ? -6.312 2.898 12.109 1 98.06 75 ALA B CA 1
ATOM 1377 C C . ALA B 1 75 ? -5.996 1.513 12.672 1 98.06 75 ALA B C 1
ATOM 1379 O O . ALA B 1 75 ? -6.352 1.201 13.812 1 98.06 75 ALA B O 1
ATOM 1380 N N . GLU B 1 76 ? -5.379 0.719 11.867 1 95.5 76 GLU B N 1
ATOM 1381 C CA . GLU B 1 76 ? -4.777 -0.535 12.305 1 95.5 76 GLU B CA 1
ATOM 1382 C C . GLU B 1 76 ? -3.271 -0.382 12.508 1 95.5 76 GLU B C 1
ATOM 1384 O O . GLU B 1 76 ? -2.707 -0.94 13.453 1 95.5 76 GLU B O 1
ATOM 1389 N N . VAL B 1 77 ? -2.668 0.322 11.648 1 93.5 77 VAL B N 1
ATOM 1390 C CA . VAL B 1 77 ? -1.241 0.619 11.719 1 93.5 77 VAL B CA 1
ATOM 1391 C C . VAL B 1 77 ? -0.992 2.062 11.289 1 93.5 77 VAL B C 1
ATOM 1393 O O . VAL B 1 77 ? -1.645 2.564 10.375 1 93.5 77 VAL B O 1
ATOM 1396 N N . CYS B 1 78 ? -0.08 2.736 11.93 1 96.31 78 CYS B N 1
ATOM 1397 C CA . CYS B 1 78 ? 0.402 4.051 11.523 1 96.31 78 CYS B CA 1
ATOM 1398 C C . CYS B 1 78 ? 1.924 4.07 11.445 1 96.31 78 CYS B C 1
ATOM 1400 O O . CYS B 1 78 ? 2.602 3.412 12.234 1 96.31 78 CYS B O 1
ATOM 1402 N N . THR B 1 79 ? 2.408 4.797 10.57 1 95.56 79 THR B N 1
ATOM 1403 C CA . THR B 1 79 ? 3.848 4.965 10.406 1 95.56 79 THR B CA 1
ATOM 1404 C C . THR B 1 79 ? 4.219 6.445 10.383 1 95.56 79 THR B C 1
ATOM 1406 O O . THR B 1 79 ? 3.645 7.227 9.625 1 95.56 79 THR B O 1
ATOM 1409 N N . ASP B 1 80 ? 5.098 6.828 11.242 1 96.81 80 ASP B N 1
ATOM 1410 C CA . ASP B 1 80 ? 5.582 8.203 11.305 1 96.81 80 ASP B CA 1
ATOM 1411 C C . ASP B 1 80 ? 6.617 8.477 10.211 1 96.81 80 ASP B C 1
ATOM 1413 O O . ASP B 1 80 ? 7.715 7.918 10.242 1 96.81 80 ASP B O 1
ATOM 1417 N N . PHE B 1 81 ? 6.355 9.398 9.219 1 96.88 81 PHE B N 1
ATOM 1418 C CA . PHE B 1 81 ? 7.254 9.734 8.117 1 96.88 81 PHE B CA 1
ATOM 1419 C C . PHE B 1 81 ? 8.117 10.938 8.477 1 96.88 81 PHE B C 1
ATOM 1421 O O . PHE B 1 81 ? 9.039 11.297 7.734 1 96.88 81 PHE B O 1
ATOM 1428 N N . GLY B 1 82 ? 7.848 11.562 9.57 1 96.81 82 GLY B N 1
ATOM 1429 C CA . GLY B 1 82 ? 8.547 12.789 9.93 1 96.81 82 GLY B CA 1
ATOM 1430 C C . GLY B 1 82 ? 7.969 14.023 9.258 1 96.81 82 GLY B C 1
ATOM 1431 O O . GLY B 1 82 ? 6.902 13.961 8.641 1 96.81 82 GLY B O 1
ATOM 1432 N N . PRO B 1 83 ? 8.594 15.164 9.391 1 97.31 83 PRO B N 1
ATOM 1433 C CA . PRO B 1 83 ? 8.016 16.438 8.953 1 97.31 83 PRO B CA 1
ATOM 1434 C C . PRO B 1 83 ? 8.336 16.75 7.492 1 97.31 83 PRO B C 1
ATOM 1436 O O . PRO B 1 83 ? 7.793 17.719 6.934 1 97.31 83 PRO B O 1
ATOM 1439 N N . ASN B 1 84 ? 9.195 15.945 6.824 1 95.88 84 ASN B N 1
ATOM 1440 C CA . ASN B 1 84 ? 9.766 16.375 5.555 1 95.88 84 ASN B CA 1
ATOM 1441 C C . ASN B 1 84 ? 9.156 15.625 4.375 1 95.88 84 ASN B C 1
ATOM 1443 O O . ASN B 1 84 ? 9.633 15.742 3.244 1 95.88 84 ASN B O 1
ATOM 1447 N N . PHE B 1 85 ? 8.156 14.914 4.551 1 96.88 85 PHE B N 1
ATOM 1448 C CA . PHE B 1 85 ? 7.5 14.188 3.475 1 96.88 85 PHE B CA 1
ATOM 1449 C C . PHE B 1 85 ? 6.785 15.141 2.525 1 96.88 85 PHE B C 1
ATOM 1451 O O . PHE B 1 85 ? 6.137 16.094 2.967 1 96.88 85 PHE B O 1
ATOM 1458 N N . ASP B 1 86 ? 6.883 14.906 1.195 1 97.38 86 ASP B N 1
ATOM 1459 C CA . ASP B 1 86 ? 6.121 15.641 0.189 1 97.38 86 ASP B CA 1
ATOM 1460 C C . ASP B 1 86 ? 4.828 14.906 -0.164 1 97.38 86 ASP B C 1
ATOM 1462 O O . ASP B 1 86 ? 4.863 13.859 -0.821 1 97.38 86 ASP B O 1
ATOM 1466 N N . PRO B 1 87 ? 3.689 15.469 0.168 1 97.81 87 PRO B N 1
ATOM 1467 C CA . PRO B 1 87 ? 2.43 14.742 -0.022 1 97.81 87 PRO B CA 1
ATOM 1468 C C . PRO B 1 87 ? 1.897 14.844 -1.45 1 97.81 87 PRO B C 1
ATOM 1470 O O . PRO B 1 87 ? 0.957 14.141 -1.816 1 97.81 87 PRO B O 1
ATOM 1473 N N . LYS B 1 88 ? 2.486 15.664 -2.242 1 98 88 LYS B N 1
ATOM 1474 C CA . LYS B 1 88 ? 1.909 15.984 -3.543 1 98 88 LYS B CA 1
ATOM 1475 C C . L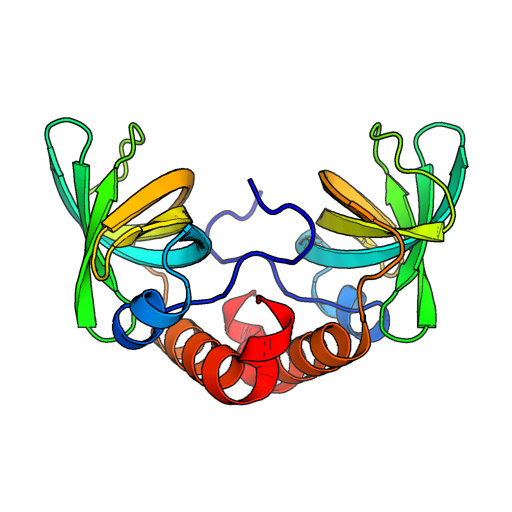YS B 1 88 ? 1.905 14.766 -4.461 1 98 88 LYS B C 1
ATOM 1477 O O . LYS B 1 88 ? 0.872 14.422 -5.035 1 98 88 LYS B O 1
ATOM 1482 N N . PRO B 1 89 ? 3.045 14.062 -4.602 1 97.69 89 PRO B N 1
ATOM 1483 C CA . PRO B 1 89 ? 2.992 12.875 -5.453 1 97.69 89 PRO B CA 1
ATOM 1484 C C . PRO B 1 89 ? 2.033 11.812 -4.926 1 97.69 89 PRO B C 1
ATOM 1486 O O . PRO B 1 89 ? 1.405 11.094 -5.711 1 97.69 89 PRO B O 1
ATOM 1489 N N . PHE B 1 90 ? 1.938 11.68 -3.656 1 98.25 90 PHE B N 1
ATOM 1490 C CA . PHE B 1 90 ? 1.001 10.734 -3.062 1 98.25 90 PHE B CA 1
ATOM 1491 C C . PHE B 1 90 ? -0.434 11.086 -3.438 1 98.25 90 PHE B C 1
ATOM 1493 O O . PHE B 1 90 ? -1.224 10.203 -3.787 1 98.25 90 PHE B O 1
ATOM 1500 N N . ASP B 1 91 ? -0.712 12.367 -3.359 1 98.69 91 ASP B N 1
ATOM 1501 C CA . ASP B 1 91 ? -2.043 12.836 -3.738 1 98.69 91 ASP B CA 1
ATOM 1502 C C . ASP B 1 91 ? -2.361 12.469 -5.188 1 98.69 91 ASP B C 1
ATOM 1504 O O . ASP B 1 91 ? -3.457 11.984 -5.484 1 98.69 91 ASP B O 1
ATOM 1508 N N . GLN B 1 92 ? -1.41 12.711 -6.035 1 98.31 92 GLN B N 1
ATOM 1509 C CA . GLN B 1 92 ? -1.591 12.398 -7.449 1 98.31 92 GLN B CA 1
ATOM 1510 C C . GLN B 1 92 ? -1.788 10.898 -7.664 1 98.31 92 GLN B C 1
ATOM 1512 O O . GLN B 1 92 ? -2.633 10.484 -8.461 1 98.31 92 GLN B O 1
ATOM 1517 N N . LEU B 1 93 ? -1.015 10.094 -6.973 1 98.06 93 LEU B N 1
ATOM 1518 C CA . LEU B 1 93 ? -1.157 8.641 -7.074 1 98.06 93 LEU B CA 1
ATOM 1519 C C . LEU B 1 93 ? -2.533 8.195 -6.594 1 98.06 93 LEU B C 1
ATOM 1521 O O . LEU B 1 93 ? -3.166 7.34 -7.215 1 98.06 93 LEU B O 1
ATOM 1525 N N . CYS B 1 94 ? -3.031 8.734 -5.504 1 98.25 94 CYS B N 1
ATOM 1526 C CA . CYS B 1 94 ? -4.367 8.414 -5.012 1 98.25 94 CYS B CA 1
ATOM 1527 C C . CYS B 1 94 ? -5.422 8.703 -6.07 1 98.25 94 CYS B C 1
ATOM 1529 O O . CYS B 1 94 ? -6.32 7.887 -6.297 1 98.25 94 CYS B O 1
ATOM 1531 N N . LYS B 1 95 ? -5.309 9.883 -6.652 1 97.88 95 LYS B N 1
ATOM 1532 C CA . LYS B 1 95 ? -6.281 10.281 -7.664 1 97.88 95 LYS B CA 1
ATOM 1533 C C . LYS B 1 95 ? -6.25 9.344 -8.859 1 97.88 95 LYS B C 1
ATOM 1535 O O . LYS B 1 95 ? -7.301 8.914 -9.344 1 97.88 95 LYS B O 1
ATOM 1540 N N . LEU B 1 96 ? -5.09 9.039 -9.297 1 97.12 96 LEU B N 1
ATOM 1541 C CA . LEU B 1 96 ? -4.941 8.133 -10.43 1 97.12 96 LEU B CA 1
ATOM 1542 C C . LEU B 1 96 ? -5.5 6.75 -10.102 1 97.12 96 LEU B C 1
ATOM 1544 O O . LEU B 1 96 ? -6.234 6.168 -10.906 1 97.12 96 LEU B O 1
ATOM 1548 N N . ALA B 1 97 ? -5.145 6.207 -8.93 1 96.94 97 ALA B N 1
ATOM 1549 C CA . ALA B 1 97 ? -5.609 4.891 -8.492 1 96.94 97 ALA B CA 1
ATOM 1550 C C . ALA B 1 97 ? -7.133 4.84 -8.43 1 96.94 97 ALA B C 1
ATOM 1552 O O . ALA B 1 97 ? -7.746 3.861 -8.867 1 96.94 97 ALA B O 1
ATOM 1553 N N . SER B 1 98 ? -7.754 5.898 -7.875 1 95.06 98 SER B N 1
ATOM 1554 C CA . SER B 1 98 ? -9.203 5.945 -7.75 1 95.06 98 SER B CA 1
ATOM 1555 C C . SER B 1 98 ? -9.875 6.086 -9.117 1 95.06 98 SER B C 1
ATOM 1557 O O . SER B 1 98 ? -10.969 5.562 -9.336 1 95.06 98 SER B O 1
ATOM 1559 N N . ASP B 1 99 ? -9.242 6.766 -10 1 95.31 99 ASP B N 1
ATOM 1560 C CA . ASP B 1 99 ? -9.812 7.016 -11.32 1 95.31 99 ASP B CA 1
ATOM 1561 C C . ASP B 1 99 ? -9.719 5.773 -12.203 1 95.31 99 ASP B C 1
ATOM 1563 O O . ASP B 1 99 ? -10.695 5.391 -12.859 1 95.31 99 ASP B O 1
ATOM 1567 N N . LYS B 1 100 ? -8.594 5.094 -12.172 1 95.5 100 LYS B N 1
ATOM 1568 C CA . LYS B 1 100 ? -8.328 4.09 -13.203 1 95.5 100 LYS B CA 1
ATOM 1569 C C . LYS B 1 100 ? -8.391 2.682 -12.625 1 95.5 100 LYS B C 1
ATOM 1571 O O . LYS B 1 100 ? -8.602 1.712 -13.359 1 95.5 100 LYS B O 1
ATOM 1576 N N . PHE B 1 101 ? -8.227 2.605 -11.312 1 96.12 101 PHE B N 1
ATOM 1577 C CA . PHE B 1 101 ? -8.023 1.267 -10.773 1 96.12 101 PHE B CA 1
ATOM 1578 C C . PHE B 1 101 ? -8.961 1.007 -9.602 1 96.12 101 PHE B C 1
ATOM 1580 O O . PHE B 1 101 ? -8.719 0.119 -8.781 1 96.12 101 PHE B O 1
ATOM 1587 N N . LYS B 1 102 ? -10.039 1.76 -9.469 1 94.62 102 LYS B N 1
ATOM 1588 C CA . LYS B 1 102 ? -10.953 1.66 -8.336 1 94.62 102 LYS B CA 1
ATOM 1589 C C . LYS B 1 102 ? -11.453 0.23 -8.164 1 94.62 102 LYS B C 1
ATOM 1591 O O . LYS B 1 102 ? -11.633 -0.236 -7.035 1 94.62 102 LYS B O 1
ATOM 1596 N N . HIS B 1 103 ? -11.68 -0.51 -9.242 1 93.12 103 HIS B N 1
ATOM 1597 C CA . HIS B 1 103 ? -12.266 -1.846 -9.195 1 93.12 103 HIS B CA 1
ATOM 1598 C C . HIS B 1 103 ? -11.32 -2.832 -8.508 1 93.12 103 HIS B C 1
ATOM 1600 O O . HIS B 1 103 ? -11.758 -3.869 -8.008 1 93.12 103 HIS B O 1
ATOM 1606 N N . MET B 1 104 ? -10.078 -2.539 -8.516 1 93.88 104 MET B N 1
ATOM 1607 C CA . MET B 1 104 ? -9.062 -3.383 -7.895 1 93.88 104 MET B CA 1
ATOM 1608 C C . MET B 1 104 ? -9.234 -3.418 -6.379 1 93.88 104 MET B C 1
ATOM 1610 O O . MET B 1 104 ? -8.828 -4.379 -5.727 1 93.88 104 MET B O 1
ATOM 1614 N N . PHE B 1 105 ? -9.898 -2.436 -5.84 1 94 105 PHE B N 1
ATOM 1615 C CA . PHE B 1 105 ? -9.977 -2.283 -4.395 1 94 105 PHE B CA 1
ATOM 1616 C C . PHE B 1 105 ? -11.359 -2.648 -3.881 1 94 105 PHE B C 1
ATOM 1618 O O . PHE B 1 105 ? -11.609 -2.635 -2.674 1 94 105 PHE B O 1
ATOM 1625 N N . LEU B 1 106 ? -12.328 -2.871 -4.832 1 85.19 106 LEU B N 1
ATOM 1626 C CA . LEU B 1 106 ? -13.727 -3.092 -4.473 1 85.19 106 LEU B CA 1
ATOM 1627 C C . LEU B 1 106 ? -14.055 -4.582 -4.465 1 85.19 106 LEU B C 1
ATOM 1629 O O . LEU B 1 106 ? -13.453 -5.359 -5.207 1 85.19 106 LEU B O 1
#

Radius of gyration: 16.45 Å; Cα contacts (8 Å, |Δi|>4): 534; chains: 2; bounding box: 35×44×38 Å